Protein AF-A0AAD4J9W5-F1 (afdb_monomer)

Structure (mmCIF, N/CA/C/O backbone):
data_AF-A0AAD4J9W5-F1
#
_entry.id   AF-A0AAD4J9W5-F1
#
loop_
_atom_site.group_PDB
_atom_site.id
_atom_site.type_symbol
_atom_site.label_atom_id
_atom_site.label_alt_id
_atom_site.label_comp_id
_atom_site.label_asym_id
_atom_site.label_entity_id
_atom_site.label_seq_id
_atom_site.pdbx_PDB_ins_code
_atom_site.Cartn_x
_atom_site.Cartn_y
_atom_site.Cartn_z
_atom_site.occupancy
_atom_site.B_iso_or_equiv
_atom_site.auth_seq_id
_atom_site.auth_comp_id
_atom_site.auth_asym_id
_atom_site.auth_atom_id
_atom_site.pdbx_PDB_model_num
ATOM 1 N N . MET A 1 1 ? -21.152 -12.932 12.328 1.00 50.94 1 MET A N 1
ATOM 2 C CA . MET A 1 1 ? -20.853 -11.999 13.440 1.00 50.94 1 MET A CA 1
ATOM 3 C C . MET A 1 1 ? -21.794 -12.198 14.635 1.00 50.94 1 MET A C 1
ATOM 5 O O . MET A 1 1 ? -21.296 -12.337 15.742 1.00 50.94 1 MET A O 1
ATOM 9 N N . ASN A 1 2 ? -23.121 -12.275 14.437 1.00 50.53 2 ASN A N 1
ATOM 10 C CA . ASN A 1 2 ? -24.094 -12.408 15.542 1.00 50.53 2 ASN A CA 1
ATOM 11 C C . ASN A 1 2 ? -23.941 -13.692 16.377 1.00 50.53 2 ASN A C 1
ATOM 13 O O . ASN A 1 2 ? -23.987 -13.618 17.602 1.00 50.53 2 ASN A O 1
ATOM 17 N N . ASP A 1 3 ? -23.675 -14.841 15.751 1.00 55.28 3 ASP A N 1
ATOM 18 C CA . ASP A 1 3 ? -23.473 -16.093 16.498 1.00 55.28 3 ASP A CA 1
ATOM 19 C C . ASP A 1 3 ? -22.153 -16.116 17.277 1.00 55.28 3 ASP A C 1
ATOM 21 O O . ASP A 1 3 ? -22.103 -16.642 18.384 1.00 55.28 3 ASP A O 1
ATOM 25 N N . LEU A 1 4 ? -21.105 -15.472 16.755 1.00 56.69 4 LEU A N 1
ATOM 26 C CA . LEU A 1 4 ? -19.802 -15.383 17.421 1.00 56.69 4 LEU A CA 1
ATOM 27 C C . LEU A 1 4 ? -19.895 -14.543 18.702 1.00 56.69 4 LEU A C 1
ATOM 29 O O . LEU A 1 4 ? -19.460 -14.982 19.761 1.00 56.69 4 LEU A O 1
ATOM 33 N N . ASN A 1 5 ? -20.562 -13.387 18.632 1.00 61.22 5 ASN A N 1
ATOM 34 C CA . ASN A 1 5 ? -20.828 -12.550 19.805 1.00 61.22 5 ASN A CA 1
ATOM 35 C C . ASN A 1 5 ? -21.664 -13.289 20.861 1.00 61.22 5 ASN A C 1
ATOM 37 O O . ASN A 1 5 ? -21.450 -13.110 22.056 1.00 61.22 5 ASN A O 1
ATOM 41 N N . ARG A 1 6 ? -22.595 -14.149 20.430 1.00 64.31 6 ARG A N 1
ATOM 42 C CA . ARG A 1 6 ? -23.412 -14.972 21.329 1.00 64.31 6 ARG A CA 1
ATOM 43 C C . ARG A 1 6 ? -22.596 -16.068 22.022 1.00 64.31 6 ARG A C 1
ATOM 45 O O . ARG A 1 6 ? -22.849 -16.343 23.191 1.00 64.31 6 ARG A O 1
ATOM 52 N N . TRP A 1 7 ? -21.635 -16.675 21.325 1.00 66.06 7 TRP A N 1
ATOM 53 C CA . TRP A 1 7 ? -20.707 -17.659 21.894 1.00 66.06 7 TRP A CA 1
ATOM 54 C C . TRP A 1 7 ? -19.755 -17.031 22.914 1.00 66.06 7 TRP A C 1
ATOM 56 O O . TRP A 1 7 ? -19.625 -17.555 24.015 1.00 66.06 7 TRP A O 1
ATOM 66 N N . PHE A 1 8 ? -19.168 -15.875 22.596 1.00 61.50 8 PHE A N 1
ATOM 67 C CA . PHE A 1 8 ? -18.298 -15.143 23.521 1.00 61.50 8 PHE A CA 1
ATOM 68 C C . PHE A 1 8 ? -19.038 -14.671 24.771 1.00 61.50 8 PHE A C 1
ATOM 70 O O . PHE A 1 8 ? -18.568 -14.898 25.881 1.00 61.50 8 PHE A O 1
ATOM 77 N N . ASN A 1 9 ? -20.242 -14.115 24.611 1.00 63.47 9 ASN A N 1
ATOM 78 C CA . ASN A 1 9 ? -21.060 -13.730 25.758 1.00 63.47 9 ASN A CA 1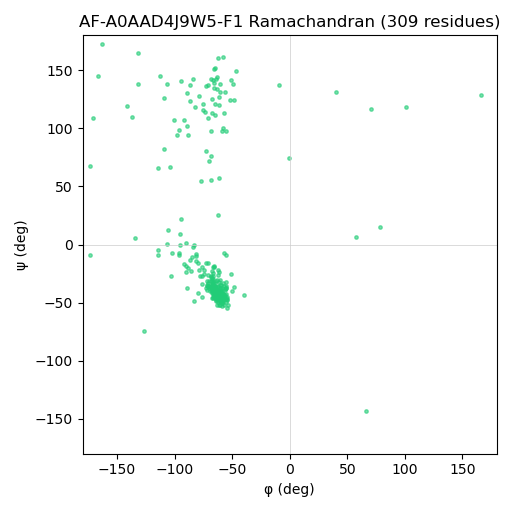
ATOM 79 C C . ASN A 1 9 ? -21.414 -14.933 26.644 1.00 63.47 9 ASN A C 1
ATOM 81 O O . ASN A 1 9 ? -21.527 -14.759 27.845 1.00 63.47 9 ASN A O 1
ATOM 85 N N . ARG A 1 10 ? -21.573 -16.143 26.082 1.00 64.00 10 ARG A N 1
ATOM 86 C CA . ARG A 1 10 ? -21.803 -17.376 26.860 1.00 64.00 10 ARG A CA 1
ATOM 87 C C . ARG A 1 10 ? -20.566 -17.856 27.617 1.00 64.00 10 ARG A C 1
ATOM 89 O O . ARG A 1 10 ? -20.733 -18.439 28.678 1.00 64.00 10 ARG A O 1
ATOM 96 N N . ALA A 1 11 ? -19.365 -17.613 27.094 1.00 59.12 11 ALA A N 1
ATOM 97 C CA . ALA A 1 11 ? -18.110 -17.959 27.765 1.00 59.12 11 ALA A CA 1
ATOM 98 C C . ALA A 1 11 ? -17.809 -17.069 28.991 1.00 59.12 11 ALA A C 1
ATOM 100 O O . ALA A 1 11 ? -16.974 -17.435 29.811 1.00 59.12 11 ALA A O 1
ATOM 101 N N . ALA A 1 12 ? -18.498 -15.927 29.117 1.00 57.09 12 ALA A N 1
ATOM 102 C CA . ALA A 1 12 ? -18.431 -15.028 30.272 1.00 57.09 12 ALA A CA 1
ATOM 103 C C . ALA A 1 12 ? -19.538 -15.271 31.323 1.00 57.09 12 ALA A C 1
ATOM 105 O O . ALA A 1 12 ? -19.607 -14.533 32.303 1.00 57.09 12 ALA A O 1
ATOM 106 N N . VAL A 1 13 ? -20.450 -16.237 31.121 1.00 60.12 13 VAL A N 1
ATOM 107 C CA . VAL A 1 13 ? -21.555 -16.493 32.066 1.00 60.12 13 VAL A CA 1
ATOM 108 C C . VAL A 1 13 ? -21.104 -17.457 33.161 1.00 60.12 13 VAL A C 1
ATOM 110 O O . VAL A 1 13 ? -20.701 -18.580 32.868 1.00 60.12 13 VAL A O 1
ATOM 113 N N . GLU A 1 14 ? -21.240 -17.024 34.415 1.00 58.00 14 GLU A N 1
ATOM 114 C CA . GLU A 1 14 ? -20.955 -17.807 35.622 1.00 58.00 14 GLU A CA 1
ATOM 115 C C . GLU A 1 14 ? -21.755 -19.122 35.658 1.00 58.00 14 GLU A C 1
ATOM 117 O O . GLU A 1 14 ? -22.979 -19.131 35.475 1.00 58.00 14 GLU A O 1
ATOM 122 N N . GLN A 1 15 ? -21.077 -20.243 35.930 1.00 52.66 15 GLN A N 1
ATOM 123 C CA . GLN A 1 15 ? -21.747 -21.501 36.265 1.00 52.66 15 GLN A CA 1
ATOM 124 C C . GLN A 1 15 ? -21.977 -21.591 37.773 1.00 52.66 15 GLN A C 1
ATOM 126 O O . GLN A 1 15 ? -21.086 -21.377 38.596 1.00 52.66 15 GLN A O 1
ATOM 131 N N . SER A 1 16 ? -23.218 -21.917 38.124 1.00 50.56 16 SER A N 1
ATOM 132 C CA . SER A 1 16 ? -23.765 -21.901 39.473 1.00 50.56 16 SER A CA 1
ATOM 133 C C . SER A 1 16 ? -23.227 -23.043 40.345 1.00 50.56 16 SER A C 1
ATOM 135 O O . SER A 1 16 ? -23.932 -24.036 40.507 1.00 50.56 16 SER A O 1
ATOM 137 N N . SER A 1 17 ? -22.021 -22.910 40.919 1.00 53.50 17 SER A N 1
ATOM 138 C CA . SER A 1 17 ? -21.664 -23.599 42.182 1.00 53.50 17 SER A CA 1
ATOM 139 C C . SER A 1 17 ? -20.305 -23.260 42.827 1.00 53.50 17 SER A C 1
ATOM 141 O O . SER A 1 17 ? -20.103 -23.698 43.958 1.00 53.50 17 SER A O 1
ATOM 143 N N . SER A 1 18 ? -19.380 -22.514 42.206 1.00 57.94 18 SER A N 1
ATOM 144 C CA . SER A 1 18 ? -18.053 -22.222 42.805 1.00 57.94 18 SER A CA 1
ATOM 145 C C . SER A 1 18 ? -17.641 -20.741 42.754 1.00 57.94 18 SER A C 1
ATOM 147 O O . SER A 1 18 ? -18.278 -19.929 42.088 1.00 57.94 18 SER A O 1
ATOM 149 N N . ASN A 1 19 ? -16.622 -20.385 43.551 1.00 66.56 19 ASN A N 1
ATOM 150 C CA . ASN A 1 19 ? -16.119 -19.021 43.744 1.00 66.56 19 ASN A CA 1
ATOM 151 C C . ASN A 1 19 ? -15.601 -18.427 42.409 1.00 66.56 19 ASN A C 1
ATOM 153 O O . ASN A 1 19 ? -14.750 -19.061 41.779 1.00 66.56 19 ASN A O 1
ATOM 157 N N . PRO A 1 20 ? -16.052 -17.230 41.976 1.00 59.06 20 PRO A N 1
ATOM 158 C CA . PRO A 1 20 ? -15.701 -16.659 40.669 1.00 59.06 20 PRO A CA 1
ATOM 159 C C . PRO A 1 20 ? -14.192 -16.527 40.418 1.00 59.06 20 PRO A C 1
ATOM 161 O O . PRO A 1 20 ? -13.715 -16.782 39.316 1.00 59.06 20 PRO A O 1
ATOM 164 N N . GLU A 1 21 ? -13.414 -16.180 41.447 1.00 62.56 21 GLU A N 1
ATOM 165 C CA . GLU A 1 21 ? -11.953 -16.032 41.335 1.00 62.56 21 GLU A CA 1
ATOM 166 C C . GLU A 1 21 ? -11.227 -17.368 41.105 1.00 62.56 21 GLU A C 1
ATOM 168 O O . GLU A 1 21 ? -10.148 -17.405 40.510 1.00 62.56 21 GLU A O 1
ATOM 173 N N . GLU A 1 22 ? -11.815 -18.472 41.569 1.00 64.12 22 GLU A N 1
ATOM 174 C CA . GLU A 1 22 ? -11.257 -19.819 41.451 1.00 64.12 22 GLU A CA 1
ATOM 175 C C . GLU A 1 22 ? -11.516 -20.384 40.048 1.00 64.12 22 GLU A C 1
ATOM 177 O O . GLU A 1 22 ? -10.577 -20.850 39.407 1.00 64.12 22 GLU A O 1
ATOM 182 N N . GLN A 1 23 ? -12.719 -20.180 39.495 1.00 59.50 23 GLN A N 1
ATOM 183 C CA . GLN A 1 23 ? -13.043 -20.553 38.109 1.00 59.50 23 GLN A CA 1
ATOM 184 C C . GLN A 1 23 ? -12.221 -19.754 37.071 1.00 59.50 23 GLN A C 1
ATOM 186 O O . GLN A 1 23 ? -11.811 -20.306 36.048 1.00 59.50 23 GLN A O 1
ATOM 191 N N . VAL A 1 24 ? -11.924 -18.468 37.329 1.00 59.72 24 VAL A N 1
ATOM 192 C CA . VAL A 1 24 ? -11.015 -17.666 36.477 1.00 59.72 24 VAL A CA 1
ATOM 193 C C . VAL A 1 24 ? -9.573 -18.182 36.569 1.00 59.72 24 VAL A C 1
ATOM 195 O O . VAL A 1 24 ? -8.881 -18.255 35.553 1.00 59.72 24 VAL A O 1
ATOM 198 N N . ARG A 1 25 ? -9.101 -18.569 37.767 1.00 60.34 25 ARG A N 1
ATOM 199 C CA . ARG A 1 25 ? -7.755 -19.150 37.958 1.00 60.34 25 ARG A CA 1
ATOM 200 C C . ARG A 1 25 ? -7.601 -20.524 37.313 1.00 60.34 25 ARG A C 1
ATOM 202 O O . ARG A 1 25 ? -6.506 -20.839 36.851 1.00 60.34 25 ARG A O 1
ATOM 209 N N . GLU A 1 26 ? -8.663 -21.319 37.295 1.00 65.06 26 GLU A N 1
ATOM 210 C CA . GLU A 1 26 ? -8.699 -22.647 36.672 1.00 65.06 26 GLU A CA 1
ATOM 211 C C . GLU A 1 26 ? -8.932 -22.586 35.151 1.00 65.06 26 GLU A C 1
ATOM 213 O O . GLU A 1 26 ? -8.725 -23.580 34.456 1.00 65.06 26 GLU A O 1
ATOM 218 N N . GLY A 1 27 ? -9.275 -21.409 34.612 1.00 61.19 27 GLY A N 1
ATOM 219 C CA . GLY A 1 27 ? -9.505 -21.189 33.182 1.00 61.19 27 GLY A CA 1
ATOM 220 C C . GLY A 1 27 ? -10.868 -21.683 32.685 1.00 61.19 27 GLY A C 1
ATOM 221 O O . GLY A 1 27 ? -11.057 -21.808 31.475 1.00 61.19 27 GLY A O 1
ATOM 222 N N . GLU A 1 28 ? -11.809 -21.964 33.593 1.00 58.16 28 GLU A N 1
ATOM 223 C CA . GLU A 1 28 ? -13.169 -22.416 33.266 1.00 58.16 28 GLU A CA 1
ATOM 224 C C . GLU A 1 28 ? -14.068 -21.274 32.763 1.00 58.16 28 GLU A C 1
ATOM 226 O O . GLU A 1 28 ? -14.978 -21.520 31.968 1.00 58.16 28 GLU A O 1
ATOM 231 N N . ILE A 1 29 ? -13.790 -20.028 33.167 1.00 58.06 29 ILE A N 1
ATOM 232 C CA . ILE A 1 29 ? -14.487 -18.820 32.698 1.00 58.06 29 ILE A CA 1
ATOM 233 C C . ILE A 1 29 ? -13.487 -17.730 32.292 1.00 58.06 29 ILE A C 1
ATOM 235 O O . ILE A 1 29 ? -12.482 -17.496 32.964 1.00 58.06 29 ILE A O 1
ATOM 239 N N . CYS A 1 30 ? -13.760 -17.043 31.179 1.00 62.47 30 CYS A N 1
ATOM 240 C CA . CYS A 1 30 ? -13.012 -15.844 30.797 1.00 62.47 30 CYS A CA 1
ATOM 241 C C . CYS A 1 30 ? -13.593 -14.627 31.517 1.00 62.47 30 CYS A C 1
ATOM 243 O O . CYS A 1 30 ? -14.814 -14.501 31.637 1.00 62.47 30 CYS A O 1
ATOM 245 N N . THR A 1 31 ? -12.741 -13.692 31.942 1.00 71.50 31 THR A N 1
ATOM 246 C CA . THR A 1 31 ? -13.241 -12.423 32.481 1.00 71.50 31 THR A CA 1
ATOM 247 C C . THR A 1 31 ? -13.958 -11.632 31.386 1.00 71.50 31 THR A C 1
ATOM 249 O O . THR A 1 31 ? -13.645 -11.747 30.198 1.00 71.50 31 THR A O 1
ATOM 252 N N . VAL A 1 32 ? -14.930 -10.803 31.775 1.00 68.81 32 VAL A N 1
ATOM 253 C CA . VAL A 1 32 ? -15.668 -9.945 30.830 1.00 68.81 32 VAL A CA 1
ATOM 254 C C . VAL A 1 32 ? -14.700 -9.057 30.037 1.00 68.81 32 VAL A C 1
ATOM 256 O O . VAL A 1 32 ? -14.849 -8.922 28.826 1.00 68.81 32 VAL A O 1
ATOM 259 N N . GLU A 1 33 ? -13.647 -8.560 30.692 1.00 69.19 33 GLU A N 1
ATOM 260 C CA . GLU A 1 33 ? -12.569 -7.782 30.073 1.00 69.19 33 GLU A CA 1
ATOM 261 C C . GLU A 1 33 ? -11.825 -8.579 28.984 1.00 69.19 33 GLU A C 1
ATOM 263 O O . GLU A 1 33 ? -11.675 -8.096 27.864 1.00 69.19 33 GLU A O 1
ATOM 268 N N . GLN A 1 34 ? -11.458 -9.841 29.247 1.00 68.50 34 GLN A N 1
ATOM 269 C CA . GLN A 1 34 ? -10.844 -10.721 28.240 1.00 68.50 34 GLN A CA 1
ATOM 270 C C . GLN A 1 34 ? -11.780 -10.981 27.053 1.00 68.50 34 GLN A C 1
ATOM 272 O O . GLN A 1 34 ? -11.350 -11.032 25.900 1.00 68.50 34 GLN A O 1
ATOM 277 N N . VAL A 1 35 ? -13.077 -11.160 27.306 1.00 73.00 35 VAL A N 1
ATOM 278 C CA . VAL A 1 35 ? -14.057 -11.386 26.237 1.00 73.00 35 VAL A CA 1
ATOM 279 C C . VAL A 1 35 ? -14.226 -10.142 25.363 1.00 73.00 35 VAL A C 1
ATOM 281 O O . VAL A 1 35 ? -14.307 -10.262 24.137 1.00 73.00 35 VAL A O 1
ATOM 284 N N . GLU A 1 36 ? -14.233 -8.951 25.957 1.00 71.19 36 GLU A N 1
ATOM 285 C CA . GLU A 1 36 ? -14.268 -7.683 25.225 1.00 71.19 36 GLU A CA 1
ATOM 286 C C . GLU A 1 36 ? -12.988 -7.447 24.411 1.00 71.19 36 GLU A C 1
ATOM 288 O O . GLU A 1 36 ? -13.077 -7.064 23.239 1.00 71.19 36 GLU A O 1
ATOM 293 N N . GLU A 1 37 ? -11.818 -7.777 24.967 1.00 73.56 37 GLU A N 1
ATOM 294 C CA . GLU A 1 37 ? -10.526 -7.763 24.270 1.00 73.56 37 GLU A CA 1
ATOM 295 C C . GLU A 1 37 ? -10.559 -8.607 22.986 1.00 73.56 37 GLU A C 1
ATOM 297 O O . GLU A 1 37 ? -10.291 -8.107 21.885 1.00 73.56 37 GLU A O 1
ATOM 302 N N . TRP A 1 38 ? -10.952 -9.880 23.092 1.00 73.38 38 TRP A N 1
ATOM 303 C CA . TRP A 1 38 ? -11.022 -10.788 21.942 1.00 73.38 38 TRP A CA 1
ATOM 304 C C . TRP A 1 38 ? -12.087 -10.376 20.930 1.00 73.38 38 TRP A C 1
ATOM 306 O O . TRP A 1 38 ? -11.875 -10.484 19.719 1.00 73.38 38 TRP A O 1
ATOM 316 N N . LYS A 1 39 ? -13.224 -9.864 21.399 1.00 72.81 39 LYS A N 1
ATOM 317 C CA . LYS A 1 39 ? -14.300 -9.379 20.534 1.00 72.81 39 LYS A CA 1
ATOM 318 C C . LYS A 1 39 ? -13.865 -8.160 19.720 1.00 72.81 39 LYS A C 1
ATOM 320 O O . LYS A 1 39 ? -14.191 -8.093 18.531 1.00 72.81 39 LYS A O 1
ATOM 325 N N . GLY A 1 40 ? -13.093 -7.243 20.307 1.00 70.25 40 GLY A N 1
ATOM 326 C CA . GLY A 1 40 ? -12.485 -6.116 19.593 1.00 70.25 40 GLY A CA 1
ATOM 327 C C . GLY A 1 40 ? -11.558 -6.585 18.468 1.00 70.25 40 GLY A C 1
ATOM 328 O O . GLY A 1 40 ? -11.713 -6.169 17.317 1.00 70.25 40 GLY A O 1
ATOM 329 N N . LEU A 1 41 ? -10.664 -7.535 18.763 1.00 73.19 41 LEU A N 1
ATOM 330 C CA . LEU A 1 41 ? -9.744 -8.107 17.771 1.00 73.19 41 LEU A CA 1
ATOM 331 C C . LEU A 1 41 ? -10.471 -8.860 16.645 1.00 73.19 41 LEU A C 1
ATOM 333 O O . LEU A 1 41 ? -10.161 -8.676 15.467 1.00 73.19 41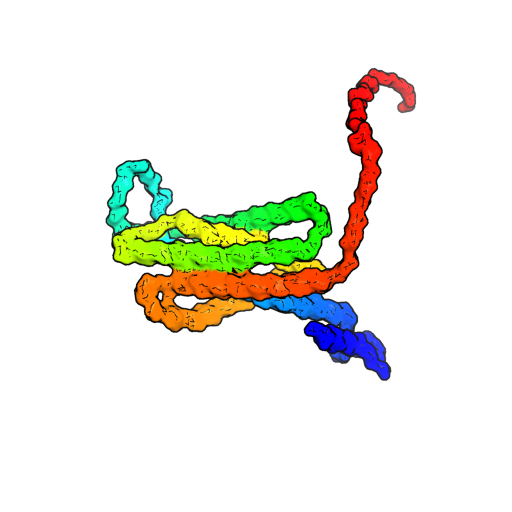 LEU A O 1
ATOM 337 N N . LEU A 1 42 ? -11.479 -9.666 16.979 1.00 74.56 42 LEU A N 1
ATOM 338 C CA . LEU A 1 42 ? -12.279 -10.411 15.999 1.00 74.56 42 LEU A CA 1
ATOM 339 C C . LEU A 1 42 ? -13.092 -9.487 15.095 1.00 74.56 42 LEU A C 1
ATOM 341 O O . LEU A 1 42 ? -13.234 -9.750 13.900 1.00 74.56 42 LEU A O 1
ATOM 345 N N . THR A 1 43 ? -13.576 -8.376 15.648 1.00 73.88 43 THR A N 1
ATOM 346 C CA . THR A 1 43 ? -14.268 -7.339 14.881 1.00 73.88 43 THR A CA 1
ATOM 347 C C . THR A 1 43 ? -13.327 -6.651 13.897 1.00 73.88 43 THR A C 1
ATOM 349 O O . THR A 1 43 ? -13.808 -6.084 12.931 1.00 73.88 43 THR A O 1
ATOM 352 N N . MET A 1 44 ? -12.005 -6.726 14.056 1.00 78.50 44 MET A N 1
ATOM 353 C CA . MET A 1 44 ? -11.024 -6.119 13.141 1.00 78.50 44 MET A CA 1
ATOM 354 C C . MET A 1 44 ? -10.550 -7.063 12.028 1.00 78.50 44 MET A C 1
ATOM 356 O O . MET A 1 44 ? -10.028 -6.597 11.014 1.00 78.50 44 MET A O 1
ATOM 360 N N . LEU A 1 45 ? -10.774 -8.376 12.164 1.00 81.00 45 LEU A N 1
ATOM 361 C CA . LEU A 1 45 ? -10.298 -9.380 11.204 1.00 81.00 45 LEU A CA 1
ATOM 362 C C . LEU A 1 45 ? -10.750 -9.141 9.752 1.00 81.00 45 LEU A C 1
ATOM 364 O O . LEU A 1 45 ? -9.899 -9.224 8.861 1.00 81.00 45 LEU A O 1
ATOM 368 N N . PRO A 1 46 ? -12.030 -8.822 9.461 1.00 81.50 46 PRO A N 1
ATOM 369 C CA . PRO A 1 46 ? -12.443 -8.527 8.091 1.00 81.50 46 PRO A CA 1
ATOM 370 C C . PRO A 1 46 ? -11.669 -7.351 7.488 1.00 81.50 46 PRO A C 1
ATOM 372 O O . PRO A 1 46 ? -11.227 -7.438 6.344 1.00 81.50 46 PRO A O 1
ATOM 375 N N . LEU A 1 47 ? -11.440 -6.285 8.260 1.00 83.88 47 LEU A N 1
ATOM 376 C CA . LEU A 1 47 ? -10.655 -5.134 7.816 1.00 83.88 47 LEU A CA 1
ATOM 377 C C . LEU A 1 47 ? -9.193 -5.525 7.556 1.00 83.88 47 LEU A C 1
ATOM 379 O O . LEU A 1 47 ? -8.641 -5.186 6.513 1.00 83.88 47 LEU A O 1
ATOM 383 N N . TRP A 1 48 ? -8.578 -6.311 8.438 1.00 85.12 48 TRP A N 1
ATOM 384 C CA . TRP A 1 48 ? -7.190 -6.751 8.265 1.00 85.12 48 TRP A CA 1
ATOM 385 C C . TRP A 1 48 ? -6.956 -7.699 7.111 1.00 85.12 48 TRP A C 1
ATOM 387 O O . TRP A 1 48 ? -5.882 -7.654 6.514 1.00 85.12 48 TRP A O 1
ATOM 397 N N . SER A 1 49 ? -7.956 -8.496 6.736 1.00 85.81 49 SER A N 1
ATOM 398 C CA . SER A 1 49 ? -7.860 -9.330 5.538 1.00 85.81 49 SER A CA 1
ATOM 399 C C . SER A 1 49 ? -7.539 -8.495 4.289 1.00 85.81 49 SER A C 1
ATOM 401 O O . SER A 1 49 ? -6.732 -8.907 3.459 1.00 85.81 49 SER A O 1
ATOM 403 N N . THR A 1 50 ? -8.066 -7.267 4.208 1.00 87.62 50 THR A N 1
ATOM 404 C CA . THR A 1 50 ? -7.801 -6.338 3.096 1.00 87.62 50 THR A CA 1
ATOM 405 C C . THR A 1 50 ? -6.403 -5.710 3.153 1.00 87.62 50 THR A C 1
ATOM 407 O O . THR A 1 50 ? -5.863 -5.288 2.128 1.00 87.62 50 THR A O 1
ATOM 410 N N . PHE A 1 51 ? -5.770 -5.684 4.331 1.00 91.44 51 PHE A N 1
ATOM 411 C CA . PHE A 1 51 ? -4.400 -5.195 4.506 1.00 91.44 51 PHE A CA 1
ATOM 412 C C . PHE A 1 51 ? -3.346 -6.237 4.143 1.00 91.44 51 PHE A C 1
ATOM 414 O O . PHE A 1 51 ? -2.198 -5.874 3.905 1.00 91.44 51 PHE A O 1
ATOM 421 N N . LEU A 1 52 ? -3.725 -7.509 4.004 1.00 92.81 52 LEU A N 1
ATOM 422 C CA . LEU A 1 52 ? -2.816 -8.552 3.528 1.00 92.81 52 LEU A CA 1
ATOM 423 C C . LEU A 1 52 ? -2.300 -8.253 2.115 1.00 92.81 52 LEU A C 1
ATOM 425 O O . LEU A 1 52 ? -1.107 -8.387 1.848 1.00 92.81 52 LEU A O 1
ATOM 429 N N . VAL A 1 53 ? -3.176 -7.780 1.222 1.00 94.31 53 VAL A N 1
ATOM 430 C CA . VAL A 1 53 ? -2.792 -7.372 -0.141 1.00 94.31 53 VAL A CA 1
ATOM 431 C C . VAL A 1 53 ? -1.967 -6.082 -0.131 1.00 94.31 53 VAL A C 1
ATOM 433 O O . VAL A 1 53 ? -1.072 -5.908 -0.955 1.00 94.31 53 VAL A O 1
ATOM 436 N N . TYR A 1 54 ? -2.217 -5.185 0.824 1.00 95.06 54 TYR A N 1
ATOM 437 C CA . TYR A 1 54 ? -1.352 -4.024 1.033 1.00 95.06 54 TYR A CA 1
ATOM 438 C C . TYR A 1 54 ? 0.057 -4.446 1.485 1.00 95.06 54 TYR A C 1
ATOM 440 O O . TYR A 1 54 ? 1.038 -3.987 0.905 1.00 95.06 54 TYR A O 1
ATOM 448 N N . GLY A 1 55 ? 0.173 -5.390 2.425 1.00 95.06 55 GLY A N 1
ATOM 449 C CA . GLY A 1 55 ? 1.455 -5.995 2.797 1.00 95.06 55 GLY A CA 1
ATOM 450 C C . GLY A 1 55 ? 2.153 -6.653 1.601 1.00 95.06 55 GLY A C 1
ATOM 451 O O . GLY A 1 55 ? 3.338 -6.431 1.379 1.00 95.06 55 GLY A O 1
ATOM 452 N N . LEU A 1 56 ? 1.420 -7.379 0.752 1.00 95.12 56 LEU A N 1
ATOM 453 C CA . LEU A 1 56 ? 1.941 -7.932 -0.507 1.00 95.12 56 LEU A CA 1
ATOM 454 C C . LEU A 1 56 ? 2.548 -6.848 -1.428 1.00 95.12 56 LEU A C 1
ATOM 456 O O . LEU A 1 56 ? 3.631 -7.041 -1.994 1.00 95.12 56 LEU A O 1
ATOM 460 N N . LEU A 1 57 ? 1.879 -5.698 -1.569 1.00 96.12 57 LEU A N 1
ATOM 461 C CA . LEU A 1 57 ? 2.406 -4.564 -2.332 1.00 96.12 57 LEU A CA 1
ATOM 462 C C . LEU A 1 57 ? 3.671 -3.978 -1.685 1.00 96.12 57 LEU A C 1
ATOM 464 O O . LEU A 1 57 ? 4.632 -3.688 -2.395 1.00 96.12 57 LEU A O 1
ATOM 468 N N . LEU A 1 58 ? 3.710 -3.844 -0.356 1.00 95.56 58 LEU A N 1
ATOM 469 C CA . LEU A 1 58 ? 4.908 -3.385 0.353 1.00 95.56 58 LEU A CA 1
ATOM 470 C C . LEU A 1 58 ? 6.093 -4.337 0.159 1.00 95.56 58 LEU A C 1
ATOM 472 O O . LEU A 1 58 ? 7.193 -3.876 -0.134 1.00 95.56 58 LEU A O 1
ATOM 476 N N . ALA A 1 59 ? 5.880 -5.653 0.252 1.00 95.12 59 ALA A N 1
ATOM 477 C CA . ALA A 1 59 ? 6.927 -6.642 -0.021 1.00 95.12 59 ALA A CA 1
ATOM 478 C C . ALA A 1 59 ? 7.485 -6.497 -1.441 1.00 95.12 59 ALA A C 1
ATOM 480 O O . ALA A 1 59 ? 8.700 -6.521 -1.637 1.00 95.12 59 ALA A O 1
ATOM 481 N N . THR A 1 60 ? 6.603 -6.283 -2.420 1.00 93.12 60 THR A N 1
ATOM 482 C CA . THR A 1 60 ? 6.990 -6.006 -3.810 1.00 93.12 60 THR A CA 1
ATOM 483 C C . THR A 1 60 ? 7.838 -4.736 -3.908 1.00 93.12 60 THR A C 1
ATOM 485 O O . THR A 1 60 ? 8.890 -4.738 -4.544 1.00 93.12 60 THR A O 1
ATOM 488 N N . GLY A 1 61 ? 7.412 -3.658 -3.250 1.00 92.38 61 GLY A N 1
ATOM 489 C CA . GLY A 1 61 ? 8.147 -2.397 -3.211 1.00 92.38 61 GLY A CA 1
ATOM 490 C C . GLY A 1 61 ? 9.507 -2.493 -2.512 1.00 92.38 61 GLY A C 1
ATOM 491 O O . GLY A 1 61 ? 10.450 -1.823 -2.912 1.00 92.38 61 GLY A O 1
ATOM 492 N N . ASN A 1 62 ? 9.637 -3.365 -1.513 1.00 91.75 62 ASN A N 1
ATOM 493 C CA . ASN A 1 62 ? 10.883 -3.594 -0.777 1.00 91.75 62 ASN A CA 1
ATOM 494 C C . ASN A 1 62 ? 11.861 -4.536 -1.488 1.00 91.75 62 ASN A C 1
ATOM 496 O O . ASN A 1 62 ? 12.993 -4.683 -1.039 1.00 91.75 62 ASN A O 1
ATOM 500 N N . THR A 1 63 ? 11.447 -5.178 -2.581 1.00 90.50 63 THR A N 1
ATOM 501 C CA . THR A 1 63 ? 12.268 -6.158 -3.302 1.00 90.50 63 THR A CA 1
ATOM 502 C C . THR A 1 63 ? 12.369 -5.793 -4.775 1.00 90.50 63 THR A C 1
ATOM 504 O O . THR A 1 63 ? 13.379 -5.263 -5.224 1.00 90.50 63 THR A O 1
ATOM 507 N N . PHE A 1 64 ? 11.298 -6.004 -5.529 1.00 88.06 64 PHE A N 1
ATOM 508 C CA . PHE A 1 64 ? 11.273 -5.863 -6.977 1.00 88.06 64 PHE A CA 1
ATOM 509 C C . PHE A 1 64 ? 11.445 -4.430 -7.476 1.00 88.06 64 PHE A C 1
ATOM 511 O O . PHE A 1 64 ? 12.045 -4.236 -8.531 1.00 88.06 64 PHE A O 1
ATOM 518 N N . PHE A 1 65 ? 10.996 -3.418 -6.729 1.00 89.75 65 PHE A N 1
ATOM 519 C CA . PHE A 1 65 ? 11.265 -2.029 -7.125 1.00 89.75 65 PHE A CA 1
ATOM 520 C C . PHE A 1 65 ? 12.753 -1.685 -7.006 1.00 89.75 65 PHE A C 1
ATOM 522 O O . PHE A 1 65 ? 13.270 -0.964 -7.856 1.00 89.75 65 PHE A O 1
ATOM 529 N N . TYR A 1 66 ? 13.444 -2.215 -5.994 1.00 86.19 66 TYR A N 1
ATOM 530 C CA . TYR A 1 66 ? 14.896 -2.074 -5.860 1.00 86.19 66 TYR A CA 1
ATOM 531 C C . TYR A 1 66 ? 15.630 -2.931 -6.890 1.00 86.19 66 TYR A C 1
ATOM 533 O O . TYR A 1 66 ? 16.570 -2.473 -7.519 1.00 86.19 66 TYR A O 1
ATOM 541 N N . GLU A 1 67 ? 15.133 -4.125 -7.196 1.00 82.31 67 GLU A N 1
ATOM 542 C CA . GLU A 1 67 ? 15.690 -4.937 -8.279 1.00 82.31 67 GLU A CA 1
ATOM 543 C C . GLU A 1 67 ? 15.659 -4.186 -9.630 1.00 82.31 67 GLU A C 1
ATOM 545 O O . GLU A 1 67 ? 16.593 -4.295 -10.419 1.00 82.31 67 GLU A O 1
ATOM 550 N N . GLN A 1 68 ? 14.655 -3.333 -9.886 1.00 79.94 68 GLN A N 1
ATOM 551 C CA . GLN A 1 68 ? 14.630 -2.467 -11.076 1.00 79.94 68 GLN A CA 1
ATOM 552 C C . GLN A 1 68 ? 15.722 -1.385 -11.102 1.00 79.94 68 GLN A C 1
ATOM 554 O O . GLN A 1 68 ? 16.126 -0.972 -12.195 1.00 79.94 68 GLN A O 1
ATOM 559 N N . THR A 1 69 ? 16.215 -0.923 -9.946 1.00 76.94 69 THR A N 1
ATOM 560 C CA . THR A 1 69 ? 17.291 0.086 -9.887 1.00 76.94 69 THR A CA 1
ATOM 561 C C . THR A 1 69 ? 18.596 -0.491 -10.432 1.00 76.94 69 THR A C 1
ATOM 563 O O . THR A 1 69 ? 19.327 0.217 -11.120 1.00 76.94 69 THR A O 1
ATOM 566 N N . SER A 1 70 ? 18.830 -1.796 -10.252 1.00 73.00 70 SER A N 1
ATOM 567 C CA . SER A 1 70 ? 20.020 -2.493 -10.760 1.00 73.00 70 SER A CA 1
ATOM 568 C C . SER A 1 70 ? 20.139 -2.494 -12.293 1.00 73.00 70 SER A C 1
ATOM 570 O O . SER A 1 70 ? 21.242 -2.543 -12.834 1.00 73.00 70 SER A O 1
ATOM 572 N N . TYR A 1 71 ? 19.015 -2.388 -13.014 1.00 68.06 71 TYR A N 1
ATOM 573 C CA . TYR A 1 71 ? 18.970 -2.383 -14.485 1.00 68.06 71 TYR A CA 1
ATOM 574 C C . TYR A 1 71 ? 18.943 -0.972 -15.097 1.00 68.06 71 TYR A C 1
ATOM 576 O O . TYR A 1 71 ? 18.687 -0.814 -16.296 1.00 68.06 71 TYR A O 1
ATOM 584 N N . THR A 1 72 ? 19.150 0.055 -14.276 1.00 64.44 72 THR A N 1
ATOM 585 C CA . THR A 1 72 ? 19.004 1.469 -14.631 1.00 64.44 72 THR A CA 1
ATOM 586 C C . THR A 1 72 ? 20.381 2.125 -14.754 1.00 64.44 72 THR A C 1
ATOM 588 O O . THR A 1 72 ? 21.261 1.876 -13.939 1.00 64.44 72 THR A O 1
ATOM 591 N N . ALA A 1 73 ? 20.591 2.976 -15.766 1.00 59.75 73 ALA A N 1
ATOM 592 C CA . ALA A 1 73 ? 21.883 3.642 -15.956 1.00 59.75 73 ALA A CA 1
ATOM 593 C C . ALA A 1 73 ? 21.997 4.949 -15.154 1.00 59.75 73 ALA A C 1
ATOM 595 O O . ALA A 1 73 ? 21.093 5.795 -15.176 1.00 59.75 73 ALA A O 1
ATOM 596 N N . ASN A 1 74 ? 23.162 5.149 -14.529 1.00 56.12 74 ASN A N 1
ATOM 597 C CA . ASN A 1 74 ? 23.535 6.395 -13.863 1.00 56.12 74 ASN A CA 1
ATOM 598 C C . ASN A 1 74 ? 24.220 7.347 -14.833 1.00 56.12 74 ASN A C 1
ATOM 600 O O . ASN A 1 74 ? 25.418 7.253 -15.073 1.00 56.12 74 ASN A O 1
ATOM 604 N N . TYR A 1 75 ? 23.477 8.334 -15.312 1.00 50.62 75 TYR A N 1
ATOM 605 C CA . TYR A 1 75 ? 24.066 9.537 -15.893 1.00 50.62 75 TYR A CA 1
ATOM 606 C C . TYR A 1 75 ? 23.928 10.679 -14.884 1.00 50.62 75 TYR A C 1
ATOM 608 O O . TYR 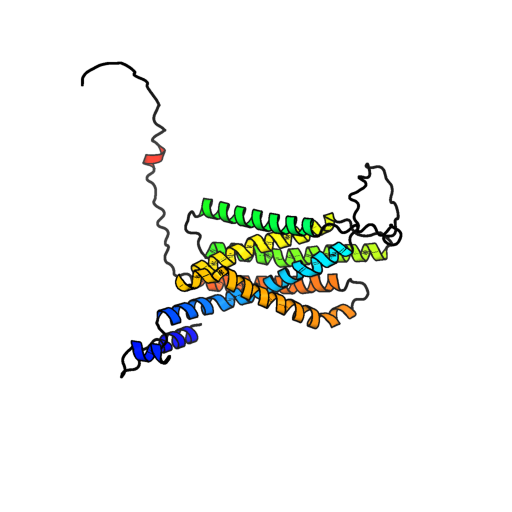A 1 75 ? 23.154 11.606 -15.091 1.00 50.62 75 TYR A O 1
ATOM 616 N N . LEU A 1 76 ? 24.625 10.580 -13.746 1.00 43.56 76 LEU A N 1
ATOM 617 C CA . LEU A 1 76 ? 24.719 11.676 -12.767 1.00 43.56 76 LEU A CA 1
ATOM 618 C C . LEU A 1 76 ? 26.095 12.370 -12.776 1.00 43.56 76 LEU A C 1
ATOM 620 O O . LEU A 1 76 ? 26.399 13.132 -11.866 1.00 43.56 76 LEU A O 1
ATOM 624 N N . GLY A 1 77 ? 26.924 12.098 -13.791 1.00 40.31 77 GLY A N 1
ATOM 625 C CA . GLY A 1 77 ? 28.262 12.683 -13.954 1.00 40.31 77 GLY A CA 1
ATOM 626 C C . GLY A 1 77 ? 28.436 13.595 -15.173 1.00 40.31 77 GLY A C 1
ATOM 627 O O . GLY A 1 77 ? 29.449 14.276 -15.266 1.00 40.31 77 GLY A O 1
ATOM 628 N N . HIS A 1 78 ? 27.467 13.657 -16.090 1.00 37.78 78 HIS A N 1
ATOM 629 C CA . HIS A 1 78 ? 27.511 14.577 -17.225 1.00 37.78 78 HIS A CA 1
ATOM 630 C C . HIS A 1 78 ? 26.126 15.192 -17.387 1.00 37.78 78 HIS A C 1
ATOM 632 O O . HIS A 1 78 ? 25.179 14.496 -17.743 1.00 37.78 78 HIS A O 1
ATOM 638 N N . ILE A 1 79 ? 25.991 16.481 -17.076 1.00 39.78 79 ILE A N 1
ATOM 639 C CA . ILE A 1 79 ? 24.884 17.291 -17.588 1.00 39.78 79 ILE A CA 1
ATOM 640 C C . ILE A 1 79 ? 25.214 17.468 -19.073 1.00 39.78 79 ILE A C 1
ATOM 642 O O . ILE A 1 79 ? 26.190 18.169 -19.355 1.00 39.78 79 ILE A O 1
ATOM 646 N N . PRO A 1 80 ? 24.502 16.837 -20.024 1.00 40.47 80 PRO A N 1
ATOM 647 C CA . PRO A 1 80 ? 24.650 17.228 -21.407 1.00 40.47 80 PRO A CA 1
ATOM 648 C C . PRO A 1 80 ? 23.928 18.565 -21.508 1.00 40.47 80 PRO A C 1
ATOM 650 O O . PRO A 1 80 ? 22.713 18.671 -21.310 1.00 40.47 80 PRO A O 1
ATOM 653 N N . THR A 1 81 ? 24.694 19.615 -21.770 1.00 35.72 81 THR A N 1
ATOM 654 C CA . THR A 1 81 ? 24.164 20.790 -22.450 1.00 35.72 81 THR A CA 1
ATOM 655 C C . THR A 1 81 ? 23.348 20.331 -23.661 1.00 35.72 81 THR A C 1
ATOM 657 O O . THR A 1 81 ? 23.602 19.270 -24.223 1.00 35.72 81 THR A O 1
ATOM 660 N N . PHE A 1 82 ? 22.320 21.103 -24.006 1.00 41.78 82 PHE A N 1
ATOM 661 C CA . PHE A 1 82 ? 21.206 20.783 -24.915 1.00 41.78 82 PHE A CA 1
ATOM 662 C C . PHE A 1 82 ? 21.594 20.491 -26.391 1.00 41.78 82 PHE A C 1
ATOM 664 O O . PHE A 1 82 ? 20.794 20.708 -27.295 1.00 41.78 82 PHE A O 1
ATOM 671 N N . SER A 1 83 ? 22.818 20.037 -26.647 1.00 37.91 83 SER A N 1
ATOM 672 C CA . SER A 1 83 ? 23.465 19.906 -27.949 1.00 37.91 83 SER A CA 1
ATOM 673 C C . SER A 1 83 ? 24.189 18.576 -28.168 1.00 37.91 83 SER A C 1
ATOM 675 O O . SER A 1 83 ? 24.843 18.446 -29.196 1.00 37.91 83 SER A O 1
ATOM 677 N N . ASP A 1 84 ? 24.098 17.604 -27.257 1.00 40.12 84 ASP A N 1
ATOM 678 C CA . ASP A 1 84 ? 24.818 16.339 -27.437 1.00 40.12 84 ASP A CA 1
ATOM 679 C C . ASP A 1 84 ? 23.880 15.252 -27.966 1.00 40.12 84 ASP A C 1
ATOM 681 O O . ASP A 1 84 ? 22.984 14.749 -27.280 1.00 40.12 84 ASP A O 1
ATOM 685 N N . GLU A 1 85 ? 24.094 14.961 -29.246 1.00 43.31 85 GLU A N 1
ATOM 686 C CA . GLU A 1 85 ? 23.502 13.883 -30.020 1.00 43.31 85 GLU A CA 1
ATOM 687 C C . GLU A 1 85 ? 23.612 12.533 -29.298 1.00 43.31 85 GLU A C 1
ATOM 689 O O . GLU A 1 85 ? 24.627 12.191 -28.694 1.00 43.31 85 GLU A O 1
ATOM 694 N N . GLU A 1 86 ? 22.507 11.793 -29.379 1.00 47.03 86 GLU A N 1
ATOM 695 C CA . GLU A 1 86 ? 22.359 10.335 -29.399 1.00 47.03 86 GLU A CA 1
ATOM 696 C C . GLU A 1 86 ? 23.673 9.525 -29.339 1.00 47.03 86 GLU A C 1
ATOM 698 O O . GLU A 1 86 ? 24.121 8.951 -30.326 1.00 47.03 86 GLU A O 1
ATOM 703 N N . SER A 1 87 ? 24.307 9.463 -28.163 1.00 41.28 87 SER A N 1
ATOM 704 C CA . SER A 1 87 ? 25.508 8.649 -27.980 1.00 41.28 87 SER A CA 1
ATOM 705 C C . SER A 1 87 ? 25.143 7.246 -27.498 1.00 41.28 87 SER A C 1
ATOM 707 O O . SER A 1 87 ? 24.709 7.021 -26.362 1.00 41.28 87 SER A O 1
ATOM 709 N N . ASP A 1 88 ? 25.296 6.323 -28.439 1.00 46.06 88 ASP A N 1
ATOM 710 C CA . ASP A 1 88 ? 25.096 4.881 -28.391 1.00 46.06 88 ASP A CA 1
ATOM 711 C C . ASP A 1 88 ? 26.184 4.188 -27.537 1.00 46.06 88 ASP A C 1
ATOM 713 O O . ASP A 1 88 ? 27.094 3.541 -28.044 1.00 46.06 88 ASP A O 1
ATOM 717 N N . TYR A 1 89 ? 26.145 4.358 -26.210 1.00 46.62 89 TYR A N 1
ATOM 718 C CA . TYR A 1 89 ? 27.004 3.610 -25.278 1.00 46.62 89 TYR A CA 1
ATOM 719 C C . TYR A 1 89 ? 26.304 2.388 -24.683 1.00 46.62 89 TYR A C 1
ATOM 721 O O . TYR A 1 89 ? 25.570 2.498 -23.698 1.00 46.62 89 TYR A O 1
ATOM 729 N N . ALA A 1 90 ? 26.563 1.203 -25.241 1.00 44.56 90 ALA A N 1
ATOM 730 C CA . ALA A 1 90 ? 26.172 -0.076 -24.656 1.00 44.56 90 ALA A CA 1
ATOM 731 C C . ALA A 1 90 ? 26.561 -0.139 -23.161 1.00 44.56 90 ALA A C 1
ATOM 733 O O . ALA A 1 90 ? 27.732 -0.010 -22.811 1.00 44.56 90 ALA A O 1
ATOM 734 N N . CYS A 1 91 ? 25.593 -0.404 -22.268 1.00 47.16 91 CYS A N 1
ATOM 735 C CA . CYS A 1 91 ? 25.809 -0.555 -20.813 1.00 47.16 91 CYS A CA 1
ATOM 736 C C . CYS A 1 91 ? 26.844 -1.652 -20.441 1.00 47.16 91 CYS A C 1
ATOM 738 O O . CYS A 1 91 ? 27.191 -1.776 -19.271 1.00 47.16 91 CYS A O 1
ATOM 740 N N . ASN A 1 92 ? 27.328 -2.440 -21.410 1.00 42.28 92 ASN A N 1
ATOM 741 C CA . ASN A 1 92 ? 28.300 -3.515 -21.210 1.00 42.28 92 ASN A CA 1
ATOM 742 C C . ASN A 1 92 ? 29.770 -3.069 -21.350 1.00 42.28 92 ASN A C 1
ATOM 744 O O . ASN A 1 92 ? 30.634 -3.779 -20.847 1.00 42.28 92 ASN A O 1
ATOM 748 N N . ASP A 1 93 ? 30.053 -1.921 -21.984 1.00 43.78 93 ASP A N 1
ATOM 749 C CA . ASP A 1 93 ? 31.429 -1.454 -22.261 1.00 43.78 93 ASP A CA 1
ATOM 750 C C . ASP A 1 93 ? 31.878 -0.281 -21.372 1.00 43.78 93 ASP A C 1
ATOM 752 O O . ASP A 1 93 ? 33.005 0.207 -21.478 1.00 43.78 93 ASP A O 1
ATOM 756 N N . LEU A 1 94 ? 31.020 0.175 -20.456 1.00 46.16 94 LEU A N 1
ATOM 757 C CA . LEU A 1 94 ? 31.435 1.118 -19.423 1.00 46.16 94 LEU A CA 1
ATOM 758 C C . LEU A 1 94 ? 32.302 0.377 -18.391 1.00 46.16 94 LEU A C 1
ATOM 760 O O . LEU A 1 94 ? 31.938 -0.730 -17.980 1.00 46.16 94 LEU A O 1
ATOM 764 N N . PRO A 1 95 ? 33.429 0.968 -17.935 1.00 39.88 95 PRO A N 1
ATOM 765 C CA . PRO A 1 95 ? 34.198 0.398 -16.840 1.00 39.88 95 PRO A CA 1
ATOM 766 C C . PRO A 1 95 ? 33.244 0.119 -15.681 1.00 39.88 95 PRO A C 1
ATOM 768 O O . PRO A 1 95 ? 32.339 0.920 -15.438 1.00 39.88 95 PRO A O 1
ATOM 771 N N . GLN A 1 96 ? 33.456 -0.996 -14.978 1.00 42.06 96 GLN A N 1
ATOM 772 C CA . GLN A 1 96 ? 32.774 -1.388 -13.740 1.00 42.06 96 GLN A CA 1
ATOM 773 C C . GLN A 1 96 ? 33.029 -0.369 -12.611 1.00 42.06 96 GLN A C 1
ATOM 775 O O . GLN A 1 96 ? 33.550 -0.690 -11.548 1.00 42.06 96 GLN A O 1
ATOM 780 N N . ILE A 1 97 ? 32.695 0.895 -12.832 1.00 43.56 97 ILE A N 1
ATOM 781 C CA . ILE A 1 97 ? 32.439 1.846 -11.773 1.00 43.56 97 ILE A CA 1
ATOM 782 C C . ILE A 1 97 ? 31.157 1.314 -11.134 1.00 43.56 97 ILE A C 1
ATOM 784 O O . ILE A 1 97 ? 30.188 1.091 -11.868 1.00 43.56 97 ILE A O 1
ATOM 788 N N . PRO A 1 98 ? 31.116 1.061 -9.816 1.00 42.47 98 PRO A N 1
ATOM 789 C CA . PRO A 1 98 ? 29.892 0.694 -9.124 1.00 42.47 98 PRO A CA 1
ATOM 790 C C . PRO A 1 98 ? 28.972 1.918 -9.124 1.00 42.47 98 PRO A C 1
ATOM 792 O O . PRO A 1 98 ? 28.819 2.635 -8.143 1.00 42.47 98 PRO A O 1
ATOM 795 N N . ASN A 1 99 ? 28.370 2.172 -10.279 1.00 45.00 99 ASN A N 1
ATOM 796 C CA . ASN A 1 99 ? 27.329 3.138 -10.546 1.00 45.00 99 ASN A CA 1
ATOM 797 C C . ASN A 1 99 ? 26.013 2.559 -10.015 1.00 45.00 99 ASN A C 1
ATOM 799 O O . ASN A 1 99 ? 25.028 2.420 -10.733 1.00 45.00 99 ASN A O 1
ATOM 803 N N . VAL A 1 100 ? 26.017 2.185 -8.741 1.00 53.28 100 VAL A N 1
ATOM 804 C CA . VAL A 1 100 ? 24.815 1.867 -7.985 1.00 53.28 100 VAL A CA 1
ATOM 805 C C . VAL A 1 100 ? 24.196 3.227 -7.685 1.00 53.28 100 VAL A C 1
ATOM 807 O O . VAL A 1 100 ? 24.833 4.051 -7.028 1.00 53.28 100 VAL A O 1
ATOM 810 N N . VAL A 1 101 ? 22.999 3.539 -8.209 1.00 55.12 101 VAL A N 1
ATOM 811 C CA . VAL A 1 101 ? 22.199 4.596 -7.559 1.00 55.12 101 VAL A CA 1
ATOM 812 C C . VAL A 1 101 ? 22.157 4.176 -6.099 1.00 55.12 101 VAL A C 1
ATOM 814 O O . VAL A 1 101 ? 21.755 3.040 -5.862 1.00 55.12 101 VAL A O 1
ATOM 817 N N . PRO A 1 102 ? 22.571 4.998 -5.122 1.00 65.31 102 PRO A N 1
ATOM 818 C CA . PRO A 1 102 ? 22.418 4.592 -3.742 1.00 65.31 102 PRO A CA 1
ATOM 819 C C . PRO A 1 102 ? 20.931 4.306 -3.551 1.00 65.31 102 PRO A C 1
ATOM 821 O O . PRO A 1 102 ? 20.127 5.233 -3.654 1.00 65.31 102 PRO A O 1
ATOM 824 N N . ASP A 1 103 ? 20.547 3.050 -3.307 1.00 74.25 103 ASP A N 1
ATOM 825 C CA . ASP A 1 103 ? 19.146 2.671 -3.062 1.00 74.25 103 ASP A CA 1
ATOM 826 C C . ASP A 1 103 ? 18.529 3.562 -1.970 1.00 74.25 103 ASP A C 1
ATOM 828 O O . ASP A 1 103 ? 17.336 3.869 -1.974 1.00 74.25 103 ASP A O 1
ATOM 832 N N . VAL A 1 104 ? 19.404 4.086 -1.107 1.00 82.44 104 VAL A N 1
ATOM 833 C CA . VAL A 1 104 ? 19.215 5.190 -0.168 1.00 82.44 104 VAL A CA 1
ATOM 834 C C . VAL A 1 104 ? 18.390 6.357 -0.732 1.00 82.44 104 VAL A C 1
ATOM 836 O O . VAL A 1 104 ? 17.517 6.840 -0.024 1.00 82.44 104 VAL A O 1
ATOM 839 N N . ILE A 1 105 ? 18.588 6.816 -1.973 1.00 86.31 105 ILE A N 1
ATOM 840 C CA . ILE A 1 105 ? 17.811 7.931 -2.551 1.00 86.31 105 ILE A CA 1
ATOM 841 C C . ILE A 1 105 ? 16.335 7.546 -2.684 1.00 86.31 105 ILE A C 1
ATOM 843 O O . ILE A 1 105 ? 15.461 8.317 -2.291 1.00 86.31 105 ILE A O 1
ATOM 847 N N . PHE A 1 106 ? 16.043 6.349 -3.195 1.00 88.12 106 PHE A N 1
ATOM 848 C CA . PHE A 1 106 ? 14.668 5.863 -3.335 1.00 88.12 106 PHE A CA 1
ATOM 849 C C . PHE A 1 106 ? 14.036 5.547 -1.977 1.00 88.12 106 PHE A C 1
ATOM 851 O O . PHE A 1 106 ? 12.854 5.817 -1.770 1.00 88.12 106 PHE A O 1
ATOM 858 N N . VAL A 1 107 ? 14.832 5.038 -1.030 1.00 90.25 107 VAL A N 1
ATOM 859 C CA . VAL A 1 107 ? 14.433 4.862 0.373 1.00 90.25 107 VAL A CA 1
ATOM 860 C C . VAL A 1 107 ? 14.037 6.208 0.989 1.00 90.25 107 VAL A C 1
ATOM 862 O O . VAL A 1 107 ? 12.930 6.333 1.509 1.00 90.25 107 VAL A O 1
ATOM 865 N N . ILE A 1 108 ? 14.899 7.226 0.887 1.00 91.81 108 ILE A N 1
ATOM 866 C CA . ILE A 1 108 ? 14.633 8.579 1.394 1.00 91.81 108 ILE A CA 1
ATOM 867 C C . ILE A 1 108 ? 13.390 9.152 0.720 1.00 91.81 108 ILE A C 1
ATOM 869 O O . ILE A 1 108 ? 12.517 9.655 1.414 1.00 91.81 108 ILE A O 1
ATOM 873 N N . LEU A 1 109 ? 13.267 9.039 -0.605 1.00 93.38 109 LEU A N 1
ATOM 874 C CA . LEU A 1 109 ? 12.111 9.534 -1.354 1.00 93.38 109 LEU A CA 1
ATOM 875 C C . LEU A 1 109 ? 10.801 8.890 -0.880 1.00 93.38 109 LEU A C 1
ATOM 877 O O . LEU A 1 109 ? 9.827 9.602 -0.622 1.00 93.38 109 LEU A O 1
ATOM 881 N N . ARG A 1 110 ? 10.773 7.558 -0.737 1.00 94.56 110 ARG A N 1
ATOM 882 C CA . ARG A 1 110 ? 9.603 6.812 -0.249 1.00 94.56 110 ARG A CA 1
ATOM 883 C C . ARG A 1 110 ? 9.229 7.238 1.168 1.00 94.56 110 ARG A C 1
ATOM 885 O O . ARG A 1 110 ? 8.078 7.605 1.401 1.00 94.56 110 ARG A O 1
ATOM 892 N N . TYR A 1 111 ? 10.188 7.235 2.096 1.00 94.19 111 TYR A N 1
ATOM 893 C CA . TYR A 1 111 ? 9.930 7.589 3.494 1.00 94.19 111 TYR A CA 1
ATOM 894 C C . TYR A 1 111 ? 9.569 9.061 3.670 1.00 94.19 111 TYR A C 1
ATOM 896 O O . TYR A 1 111 ? 8.664 9.367 4.439 1.00 94.19 111 TYR A O 1
ATOM 904 N N . PHE A 1 112 ? 10.216 9.966 2.935 1.00 95.38 112 PHE A N 1
ATOM 905 C CA . PHE A 1 112 ? 9.873 11.384 2.934 1.00 95.38 112 PHE A CA 1
ATOM 906 C C . PHE A 1 112 ? 8.447 11.595 2.424 1.00 95.38 112 PHE A C 1
ATOM 908 O O . PHE A 1 112 ? 7.659 12.253 3.093 1.00 95.38 112 PHE A O 1
ATOM 915 N N . THR A 1 113 ? 8.074 10.964 1.306 1.00 94.94 113 THR A N 1
ATOM 916 C CA . THR A 1 113 ? 6.704 11.037 0.771 1.00 94.94 113 THR A CA 1
ATOM 917 C C . THR A 1 113 ? 5.689 10.503 1.779 1.00 94.94 113 THR A C 1
ATOM 919 O O . THR A 1 113 ? 4.701 11.176 2.062 1.00 94.94 113 THR A O 1
ATOM 922 N N . SER A 1 114 ? 5.949 9.331 2.365 1.00 95.75 114 SER A N 1
ATOM 923 C CA . SER A 1 114 ? 5.084 8.720 3.382 1.00 95.75 114 SER A CA 1
ATOM 924 C C . SER A 1 114 ? 4.914 9.625 4.606 1.00 95.75 114 SER A C 1
ATOM 926 O O . SER A 1 114 ? 3.790 9.912 5.026 1.00 95.75 114 SER A O 1
ATOM 928 N N . PHE A 1 115 ? 6.019 10.162 5.126 1.00 95.38 115 PHE A N 1
ATOM 929 C CA . PHE A 1 115 ? 6.020 11.075 6.263 1.00 95.38 115 PHE A CA 1
ATOM 930 C C . PHE A 1 115 ? 5.259 12.369 5.964 1.00 95.38 115 PHE A C 1
ATOM 932 O O . PHE A 1 115 ? 4.390 12.765 6.740 1.00 95.38 115 PHE A O 1
ATOM 939 N N . THR A 1 116 ? 5.545 13.016 4.832 1.00 94.81 116 THR A N 1
ATOM 940 C CA . THR A 1 116 ? 4.880 14.256 4.422 1.00 94.81 116 THR A CA 1
ATOM 941 C C . THR A 1 116 ? 3.386 14.040 4.234 1.00 94.81 116 THR A C 1
ATOM 943 O O . THR A 1 116 ? 2.601 14.833 4.746 1.00 94.81 116 THR A O 1
ATOM 946 N N . VAL A 1 117 ? 2.978 12.962 3.559 1.00 95.19 117 VAL A N 1
ATOM 947 C CA . VAL A 1 117 ? 1.562 12.633 3.347 1.00 95.19 117 VAL A CA 1
ATOM 948 C C . VAL A 1 117 ? 0.865 12.353 4.674 1.00 95.19 117 VAL A C 1
ATOM 950 O O . VAL A 1 117 ? -0.194 12.924 4.921 1.00 95.19 117 VAL A O 1
ATOM 953 N N . SER A 1 118 ? 1.465 11.549 5.559 1.00 93.25 118 SER A N 1
ATOM 954 C CA . SER A 1 118 ? 0.873 11.265 6.869 1.00 93.25 118 SER A CA 1
ATOM 955 C C . SER A 1 118 ? 0.673 12.544 7.674 1.00 93.25 118 SER A C 1
ATOM 957 O O . SER A 1 118 ? -0.430 12.800 8.145 1.00 93.25 118 SER A O 1
ATOM 959 N N . ARG A 1 119 ? 1.713 13.381 7.785 1.00 92.69 119 ARG A N 1
ATOM 960 C CA . ARG A 1 119 ? 1.654 14.629 8.557 1.00 92.69 119 ARG A CA 1
ATOM 961 C C . ARG A 1 119 ? 0.699 15.641 7.957 1.00 92.69 119 ARG A C 1
ATOM 963 O O . ARG A 1 119 ? -0.002 16.311 8.706 1.00 92.69 119 ARG A O 1
ATOM 970 N N . LEU A 1 120 ? 0.649 15.741 6.632 1.00 92.44 120 LEU A N 1
ATOM 971 C CA . LEU A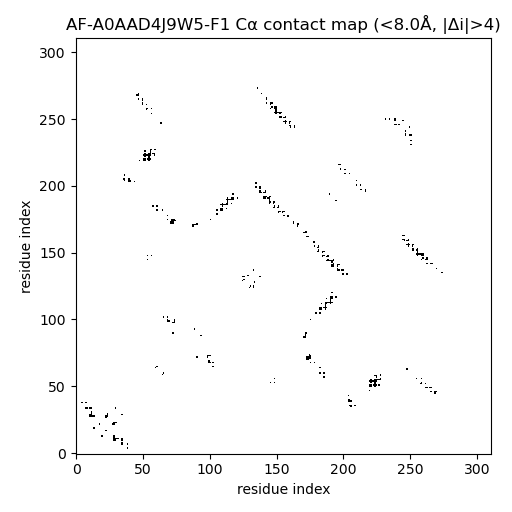 1 120 ? -0.304 16.605 5.951 1.00 92.44 120 LEU A CA 1
ATOM 972 C C . LEU A 1 120 ? -1.736 16.141 6.218 1.00 92.44 120 LEU A C 1
ATOM 974 O O . LEU A 1 120 ? -2.577 16.961 6.565 1.00 92.44 120 LEU A O 1
ATOM 978 N N . CYS A 1 121 ? -2.012 14.840 6.117 1.00 89.94 121 CYS A N 1
ATOM 979 C CA . CYS A 1 121 ? -3.320 14.297 6.459 1.00 89.94 121 CYS A CA 1
ATOM 980 C C . CYS A 1 121 ? -3.664 14.550 7.927 1.00 89.94 121 CYS A C 1
ATOM 982 O O . CYS A 1 121 ? -4.735 15.075 8.191 1.00 89.94 121 CYS A O 1
ATOM 984 N N . ASP A 1 122 ? -2.773 14.252 8.871 1.00 89.00 122 ASP A N 1
ATOM 985 C CA . ASP A 1 122 ? -3.033 14.461 10.301 1.00 89.00 122 ASP A CA 1
ATOM 986 C C . ASP A 1 122 ? -3.286 15.941 10.619 1.00 89.00 122 ASP A C 1
ATOM 988 O O . ASP A 1 122 ? -4.220 16.263 11.347 1.00 89.00 122 ASP A O 1
ATOM 992 N N . PHE A 1 123 ? -2.511 16.846 10.014 1.00 89.44 123 PHE A N 1
ATOM 993 C CA . PHE A 1 123 ? -2.683 18.292 10.149 1.00 89.44 123 PHE A CA 1
ATOM 994 C C . PHE A 1 123 ? -4.004 18.792 9.555 1.00 89.44 123 PHE A C 1
ATOM 996 O O . PHE A 1 123 ? -4.689 19.617 10.155 1.00 89.44 123 PHE A O 1
ATOM 1003 N N . LEU A 1 124 ? -4.383 18.312 8.369 1.00 88.44 124 LEU A N 1
ATOM 1004 C CA . LEU A 1 124 ? -5.659 18.678 7.757 1.00 88.44 124 LEU A CA 1
ATOM 1005 C C . LEU A 1 124 ? -6.822 18.131 8.587 1.00 88.44 124 LEU A C 1
ATOM 1007 O O . LEU A 1 124 ? -7.774 18.852 8.866 1.00 88.44 124 LEU A O 1
ATOM 1011 N N . LEU A 1 125 ? -6.732 16.878 9.024 1.00 88.56 125 LEU A N 1
ATOM 1012 C CA . LEU A 1 125 ? -7.772 16.235 9.813 1.00 88.56 125 LEU A CA 1
ATOM 1013 C C . LEU A 1 125 ? -7.953 16.908 11.176 1.00 88.56 125 LEU A C 1
ATOM 1015 O O . LEU A 1 125 ? -9.091 17.171 11.554 1.00 88.56 125 LEU A O 1
ATOM 1019 N N . SER A 1 126 ? -6.870 17.264 11.869 1.00 86.19 126 SER A N 1
ATOM 1020 C CA . SER A 1 126 ? -6.957 17.999 13.136 1.00 86.19 126 SER A CA 1
ATOM 1021 C C . SER A 1 126 ? -7.490 19.418 12.947 1.00 86.19 126 SER A C 1
ATOM 1023 O O . SER A 1 126 ? -8.262 19.902 13.769 1.00 86.19 126 SER A O 1
ATOM 1025 N N . ARG A 1 127 ? -7.162 20.080 11.832 1.00 88.38 127 ARG A N 1
ATOM 1026 C CA . ARG A 1 127 ? -7.695 21.412 11.519 1.00 88.38 127 ARG A CA 1
ATOM 1027 C C . ARG A 1 127 ? -9.203 21.409 11.257 1.00 88.38 127 ARG A C 1
ATOM 1029 O O . ARG A 1 127 ? -9.865 22.381 11.605 1.00 88.38 127 ARG A O 1
ATOM 1036 N N . TYR A 1 128 ? -9.732 20.366 10.619 1.00 85.00 128 TYR A N 1
ATOM 1037 C CA . TYR A 1 128 ? -11.155 20.277 10.273 1.00 85.00 128 TYR A CA 1
ATOM 1038 C C . TYR A 1 128 ? -12.018 19.639 11.375 1.00 85.00 128 TYR A C 1
ATOM 1040 O O . TYR A 1 128 ? -13.149 20.075 11.564 1.00 85.00 128 TYR A O 1
ATOM 1048 N N . TRP A 1 129 ? -11.514 18.626 12.091 1.00 82.44 129 TRP A N 1
ATOM 1049 C CA . TRP A 1 129 ? -12.280 17.850 13.085 1.00 82.44 129 TRP A CA 1
ATOM 1050 C C . TRP A 1 129 ? -11.796 18.017 14.537 1.00 82.44 129 TRP A C 1
ATOM 1052 O O . TRP A 1 129 ? -12.430 17.489 15.451 1.00 82.44 129 TRP A O 1
ATOM 1062 N N . GLY A 1 130 ? -10.705 18.746 14.783 1.00 79.94 130 GLY A N 1
ATOM 1063 C CA . GLY A 1 130 ? -10.128 18.896 16.121 1.00 79.94 130 GLY A CA 1
ATOM 1064 C C . GLY A 1 130 ? -9.556 17.581 16.664 1.00 79.94 130 GLY A C 1
ATOM 1065 O O . GLY A 1 130 ? -8.999 16.775 15.917 1.00 79.94 130 GLY A O 1
ATOM 1066 N N . ASP A 1 131 ? -9.709 17.355 17.970 1.00 71.94 131 ASP A N 1
ATOM 1067 C CA . ASP A 1 131 ? -9.120 16.203 18.673 1.00 71.94 131 ASP A CA 1
ATOM 1068 C C . ASP A 1 131 ? -9.854 14.874 18.429 1.00 71.94 131 ASP A C 1
ATOM 1070 O O . ASP A 1 131 ? -9.293 13.797 18.643 1.00 71.94 131 ASP A O 1
ATOM 1074 N N . LYS A 1 132 ? -11.114 14.915 17.979 1.00 77.94 132 LYS A N 1
ATOM 1075 C CA . LYS A 1 132 ? -11.948 13.718 17.793 1.00 77.94 132 LYS A CA 1
ATOM 1076 C C . LYS A 1 132 ? -12.153 13.432 16.314 1.00 77.94 132 LYS A C 1
ATOM 1078 O O . LYS A 1 132 ? -13.186 13.764 15.737 1.00 77.94 132 LYS A O 1
ATOM 1083 N N . ILE A 1 133 ? -11.169 12.781 15.697 1.00 79.94 133 ILE A N 1
ATOM 1084 C CA . ILE A 1 133 ? -11.283 12.402 14.289 1.00 79.94 133 ILE A CA 1
ATOM 1085 C C . ILE A 1 133 ? -12.233 11.200 14.161 1.00 79.94 133 ILE A C 1
ATOM 1087 O O . ILE A 1 133 ? -11.965 10.146 14.745 1.00 79.94 133 ILE A O 1
ATOM 1091 N N . PRO A 1 134 ? -13.338 11.315 13.401 1.00 82.75 134 PRO A N 1
ATOM 1092 C CA . PRO A 1 134 ? -14.301 10.230 13.279 1.00 82.75 134 PRO A CA 1
ATOM 1093 C C . PRO A 1 134 ? -13.692 9.031 12.549 1.00 82.75 134 PRO A C 1
ATOM 1095 O O . PRO A 1 134 ? -12.984 9.169 11.545 1.00 82.75 134 PRO A O 1
ATOM 1098 N N . ARG A 1 135 ? -14.036 7.828 13.014 1.00 83.88 135 ARG A N 1
ATOM 1099 C CA . ARG A 1 135 ? -13.553 6.563 12.448 1.00 83.88 135 ARG A CA 1
ATOM 1100 C C . ARG A 1 135 ? -13.863 6.452 10.951 1.00 83.88 135 ARG A C 1
ATOM 1102 O O . ARG A 1 135 ? -12.983 6.064 10.183 1.00 83.88 135 ARG A O 1
ATOM 1109 N N . ARG A 1 136 ? -15.039 6.899 10.495 1.00 84.94 136 ARG A N 1
ATOM 1110 C CA . ARG A 1 136 ? -15.386 6.991 9.063 1.00 84.94 136 ARG A CA 1
ATOM 1111 C C . ARG A 1 136 ? -14.329 7.708 8.214 1.00 84.94 136 ARG A C 1
ATOM 1113 O O . ARG A 1 136 ? -14.038 7.260 7.108 1.00 84.94 136 ARG A O 1
ATOM 1120 N N . VAL A 1 137 ? -13.733 8.790 8.714 1.00 89.00 137 VAL A N 1
ATOM 1121 C CA . VAL A 1 137 ? -12.708 9.546 7.976 1.00 89.00 137 VAL A CA 1
ATOM 1122 C C . VAL A 1 137 ? -11.397 8.761 7.886 1.00 89.00 137 VAL A C 1
ATOM 1124 O O . VAL A 1 137 ? -10.767 8.758 6.828 1.00 89.00 137 VAL A O 1
ATOM 1127 N N . MET A 1 138 ? -11.033 8.005 8.928 1.00 90.06 138 MET A N 1
ATOM 1128 C CA . MET A 1 138 ? -9.888 7.084 8.878 1.00 90.06 138 MET A CA 1
ATOM 1129 C C . MET A 1 138 ? -10.095 5.960 7.859 1.00 90.06 138 MET A C 1
ATOM 1131 O O . MET A 1 138 ? -9.176 5.643 7.105 1.00 90.06 138 MET A O 1
ATOM 1135 N N . LEU A 1 139 ? -11.308 5.402 7.761 1.00 90.88 139 LEU A N 1
ATOM 1136 C CA . LEU A 1 139 ? -11.631 4.419 6.720 1.00 90.88 139 LEU A CA 1
ATOM 1137 C C . LEU A 1 139 ? -11.522 5.031 5.315 1.00 90.88 139 LEU A C 1
ATOM 1139 O O . LEU A 1 139 ? -10.959 4.422 4.411 1.00 90.88 139 LEU A O 1
ATOM 1143 N N . VAL A 1 140 ? -12.007 6.258 5.113 1.00 92.62 140 VAL A N 1
ATOM 1144 C CA . VAL A 1 140 ? -11.860 6.936 3.814 1.00 92.62 140 VAL A CA 1
ATOM 1145 C C . VAL A 1 140 ? -10.385 7.159 3.478 1.00 92.62 140 VAL A C 1
ATOM 1147 O O . VAL A 1 140 ? -9.978 6.869 2.355 1.00 92.62 140 VAL A O 1
ATOM 1150 N N . ARG A 1 141 ? -9.565 7.597 4.441 1.00 94.25 141 ARG A N 1
ATOM 1151 C CA . ARG A 1 141 ? -8.116 7.781 4.258 1.00 94.25 141 ARG A CA 1
ATOM 1152 C C . ARG A 1 141 ? -7.423 6.495 3.801 1.00 94.25 141 ARG A C 1
ATOM 1154 O O . ARG A 1 141 ? -6.668 6.522 2.830 1.00 94.25 141 ARG A O 1
ATOM 1161 N N . ILE A 1 142 ? -7.731 5.368 4.441 1.00 94.56 142 ILE A N 1
ATOM 1162 C CA . ILE A 1 142 ? -7.234 4.047 4.032 1.00 94.56 142 ILE A CA 1
ATOM 1163 C C . ILE A 1 142 ? -7.731 3.691 2.629 1.00 94.56 142 ILE A C 1
ATOM 1165 O O . ILE A 1 142 ? -6.945 3.243 1.797 1.00 94.56 142 ILE A O 1
ATOM 1169 N N . GLY A 1 143 ? -9.012 3.929 2.341 1.00 94.81 143 GLY A N 1
ATOM 1170 C CA . GLY A 1 143 ? -9.599 3.699 1.023 1.00 94.81 143 GLY A CA 1
ATOM 1171 C C . GLY A 1 143 ? -8.884 4.468 -0.086 1.00 94.81 143 GLY A C 1
ATOM 1172 O O . GLY A 1 143 ? -8.575 3.884 -1.120 1.00 94.81 143 GLY A O 1
ATOM 1173 N N . VAL A 1 144 ? -8.544 5.741 0.137 1.00 96.31 144 VAL A N 1
ATOM 1174 C CA . VAL A 1 144 ? -7.770 6.545 -0.825 1.00 96.31 144 VAL A CA 1
ATOM 1175 C C . VAL A 1 144 ? -6.384 5.936 -1.055 1.00 96.31 144 VAL A C 1
ATOM 1177 O O . VAL A 1 144 ? -5.961 5.800 -2.202 1.00 96.31 144 VAL A O 1
ATOM 1180 N N . GLY A 1 145 ? -5.698 5.496 0.003 1.00 96.31 145 GLY A N 1
ATOM 1181 C CA . GLY A 1 145 ? -4.416 4.801 -0.130 1.00 96.31 145 GLY A CA 1
ATOM 1182 C C . GLY A 1 145 ? -4.527 3.496 -0.923 1.00 96.31 145 GLY A C 1
ATOM 1183 O O . GLY A 1 145 ? -3.759 3.262 -1.855 1.00 96.31 145 GLY A O 1
ATOM 1184 N N . LEU A 1 146 ? -5.536 2.672 -0.636 1.00 96.31 146 LEU A N 1
ATOM 1185 C CA . LEU A 1 146 ? -5.786 1.435 -1.378 1.00 96.31 146 LEU A CA 1
ATOM 1186 C C . LEU A 1 146 ? -6.211 1.689 -2.832 1.00 96.31 146 LEU A C 1
ATOM 1188 O O . LEU A 1 146 ? -5.860 0.890 -3.696 1.00 96.31 146 LEU A O 1
ATOM 1192 N N . ALA A 1 147 ? -6.873 2.804 -3.142 1.00 97.06 147 ALA A N 1
ATOM 1193 C CA . ALA A 1 147 ? -7.177 3.205 -4.518 1.00 97.06 147 ALA A CA 1
ATOM 1194 C C . ALA A 1 147 ? -5.917 3.592 -5.312 1.00 97.06 147 ALA A C 1
ATOM 1196 O O . ALA A 1 147 ? -5.847 3.362 -6.519 1.00 97.06 147 ALA A O 1
ATOM 1197 N N . VAL A 1 148 ? -4.896 4.142 -4.644 1.00 97.69 148 VAL A N 1
ATOM 1198 C CA . VAL A 1 148 ? -3.606 4.473 -5.274 1.00 97.69 148 VAL A CA 1
ATOM 1199 C C . VAL A 1 148 ? -2.769 3.211 -5.532 1.00 97.69 148 VAL A C 1
ATOM 1201 O O . VAL A 1 148 ? -1.971 3.172 -6.469 1.00 97.69 148 VAL A O 1
ATOM 1204 N N . SER A 1 149 ? -2.980 2.142 -4.761 1.00 97.06 149 SER A N 1
ATOM 1205 C CA . SER A 1 149 ? -2.231 0.883 -4.877 1.00 97.06 149 SER A CA 1
ATOM 1206 C C . SER A 1 149 ? -2.232 0.239 -6.286 1.00 97.06 149 SER A C 1
ATOM 1208 O O . SER A 1 149 ? -1.139 -0.054 -6.788 1.00 97.06 149 SER A O 1
ATOM 1210 N N . PRO A 1 150 ? -3.367 0.081 -7.009 1.00 97.44 150 PRO A N 1
ATOM 1211 C CA . PRO A 1 150 ? -3.344 -0.409 -8.388 1.00 97.44 150 PRO A CA 1
ATOM 1212 C C . PRO A 1 150 ? -2.671 0.577 -9.350 1.00 97.44 150 PRO A C 1
ATOM 1214 O O . PRO A 1 150 ? -1.985 0.143 -10.272 1.00 97.44 150 PRO A O 1
ATOM 1217 N N . VAL A 1 151 ? -2.807 1.891 -9.128 1.00 97.75 151 VAL A N 1
ATOM 1218 C CA . VAL A 1 151 ? -2.154 2.919 -9.959 1.00 97.75 151 VAL A CA 1
ATOM 1219 C C . VAL A 1 151 ? -0.634 2.798 -9.857 1.00 97.75 151 VAL A C 1
ATOM 1221 O O . VAL A 1 151 ? 0.047 2.803 -10.880 1.00 97.75 151 VAL A O 1
ATOM 1224 N N . CYS A 1 152 ? -0.107 2.599 -8.645 1.00 97.44 152 CYS A N 1
ATOM 1225 C CA . CYS A 1 152 ? 1.311 2.327 -8.406 1.00 97.44 152 CYS A CA 1
ATOM 1226 C C . CYS A 1 152 ? 1.808 1.119 -9.224 1.00 97.44 152 CYS A C 1
ATOM 1228 O O . CYS A 1 152 ? 2.814 1.213 -9.929 1.00 97.44 152 CYS A O 1
ATOM 1230 N N . CYS A 1 153 ? 1.053 0.015 -9.216 1.00 96.56 153 CYS A N 1
ATOM 1231 C CA . CYS A 1 153 ? 1.391 -1.189 -9.981 1.00 96.56 153 CYS A CA 1
ATOM 1232 C C . CYS A 1 153 ? 1.345 -0.962 -11.499 1.00 96.56 153 CYS A C 1
ATOM 1234 O O . CYS A 1 153 ? 2.217 -1.437 -12.223 1.00 96.56 153 CYS A O 1
ATOM 1236 N N . VAL A 1 154 ? 0.348 -0.221 -11.996 1.00 95.94 154 VAL A N 1
ATOM 1237 C CA . VAL A 1 154 ? 0.227 0.110 -13.425 1.00 95.94 154 VAL A CA 1
ATOM 1238 C C . VAL A 1 154 ? 1.395 0.977 -13.885 1.00 95.94 154 VAL A C 1
ATOM 1240 O O . VAL A 1 154 ? 1.949 0.732 -14.955 1.00 95.94 154 VAL A O 1
ATOM 1243 N N . VAL A 1 155 ? 1.808 1.956 -13.077 1.00 95.50 155 VAL A N 1
ATOM 1244 C CA . VAL A 1 155 ? 2.980 2.791 -13.365 1.00 95.50 155 VAL A CA 1
ATOM 1245 C C . VAL A 1 155 ? 4.249 1.939 -13.432 1.00 95.50 155 VAL A C 1
ATOM 1247 O O . VAL A 1 155 ? 4.974 2.027 -14.423 1.00 95.50 155 VAL A O 1
ATOM 1250 N N . ALA A 1 156 ? 4.472 1.053 -12.457 1.00 92.75 156 ALA A N 1
ATOM 1251 C CA . ALA A 1 156 ? 5.616 0.137 -12.462 1.00 92.75 156 ALA A CA 1
ATOM 1252 C C . ALA A 1 156 ? 5.612 -0.806 -13.680 1.00 92.75 156 ALA A C 1
ATOM 1254 O O . ALA A 1 156 ? 6.642 -1.005 -14.329 1.00 92.75 156 ALA A O 1
ATOM 1255 N N . TRP A 1 157 ? 4.440 -1.333 -14.055 1.00 92.62 157 TRP A N 1
ATOM 1256 C CA . TRP A 1 157 ? 4.278 -2.131 -15.270 1.00 92.62 157 TRP A CA 1
ATOM 1257 C C . TRP A 1 157 ? 4.628 -1.332 -16.529 1.00 92.62 157 TRP A C 1
ATOM 1259 O O . TRP A 1 157 ? 5.366 -1.830 -17.377 1.00 92.62 157 TRP A O 1
ATOM 1269 N N . LYS A 1 158 ? 4.152 -0.088 -16.653 1.00 91.38 158 LYS A N 1
ATOM 1270 C CA . LYS A 1 158 ? 4.420 0.758 -17.826 1.00 91.38 158 LYS A CA 1
ATOM 1271 C C . LYS A 1 158 ? 5.890 1.140 -17.953 1.00 91.38 158 LYS A C 1
ATOM 1273 O O . LYS A 1 158 ? 6.413 1.137 -19.066 1.00 91.38 158 LYS A O 1
ATOM 1278 N N . ILE A 1 159 ? 6.564 1.420 -16.838 1.00 89.38 159 ILE A N 1
ATOM 1279 C CA . ILE A 1 159 ? 8.013 1.668 -16.813 1.00 89.38 159 ILE A CA 1
ATOM 1280 C C . ILE A 1 159 ? 8.769 0.425 -17.295 1.00 89.38 159 ILE A C 1
ATOM 1282 O O . ILE A 1 159 ? 9.664 0.530 -18.135 1.00 89.38 159 ILE A O 1
ATOM 1286 N N . GLU A 1 160 ? 8.375 -0.758 -16.828 1.00 87.31 160 GLU A N 1
ATOM 1287 C CA . GLU A 1 160 ? 9.009 -2.017 -17.217 1.00 87.31 160 GLU A CA 1
ATOM 1288 C C . GLU A 1 160 ? 8.738 -2.387 -18.685 1.00 87.31 160 GLU A C 1
ATOM 1290 O O . GLU A 1 160 ? 9.642 -2.810 -19.404 1.00 87.31 160 GLU A O 1
ATOM 1295 N N . GLU A 1 161 ? 7.517 -2.165 -19.168 1.00 85.50 161 GLU A N 1
ATOM 1296 C CA . GLU A 1 161 ? 7.149 -2.333 -20.575 1.00 85.50 161 GLU A CA 1
ATOM 1297 C C . GLU A 1 161 ? 7.971 -1.397 -21.475 1.00 85.50 161 GLU A C 1
ATOM 1299 O O . GLU A 1 161 ? 8.518 -1.823 -22.495 1.00 85.50 161 GLU A O 1
ATOM 1304 N N . TYR A 1 162 ? 8.132 -0.136 -21.067 1.00 83.88 162 TYR A N 1
ATOM 1305 C CA . TYR A 1 162 ? 8.985 0.827 -21.758 1.00 83.88 162 TYR A CA 1
ATOM 1306 C C . TYR A 1 162 ? 10.460 0.385 -21.779 1.00 83.88 162 TYR A C 1
ATOM 1308 O O . TYR A 1 162 ? 11.122 0.494 -22.814 1.00 83.88 162 TYR A O 1
ATOM 1316 N N . ARG A 1 163 ? 10.967 -0.186 -20.677 1.00 83.00 163 ARG A N 1
ATOM 1317 C CA . ARG A 1 163 ? 12.347 -0.699 -20.559 1.00 83.00 163 ARG A CA 1
ATOM 1318 C C . ARG A 1 163 ? 12.632 -1.801 -21.562 1.00 83.00 163 ARG A C 1
ATOM 1320 O O . ARG A 1 163 ? 13.655 -1.778 -22.245 1.00 83.00 163 ARG A O 1
ATOM 1327 N N . VAL A 1 164 ? 11.729 -2.774 -21.628 1.00 79.00 164 VAL A N 1
ATOM 1328 C CA . VAL A 1 164 ? 11.863 -3.949 -22.493 1.00 79.00 164 VAL A CA 1
ATOM 1329 C C . VAL A 1 164 ? 11.819 -3.540 -23.955 1.00 79.00 164 VAL A C 1
ATOM 1331 O O . VAL A 1 164 ? 12.676 -3.966 -24.726 1.00 79.00 164 VAL A O 1
ATOM 1334 N N . ARG A 1 165 ? 10.884 -2.656 -24.325 1.00 80.19 165 ARG A N 1
ATOM 1335 C CA . ARG A 1 165 ? 10.776 -2.148 -25.698 1.00 80.19 165 ARG A CA 1
ATOM 1336 C C . ARG A 1 165 ? 12.055 -1.442 -26.145 1.00 80.19 165 ARG A C 1
ATOM 1338 O O . ARG A 1 165 ? 12.524 -1.692 -27.247 1.00 80.19 165 ARG A O 1
ATOM 1345 N N . ARG A 1 166 ? 12.670 -0.619 -25.287 1.00 74.19 166 ARG A N 1
ATOM 1346 C CA . ARG A 1 166 ? 13.952 0.034 -25.614 1.00 74.19 166 ARG A CA 1
ATOM 1347 C C . ARG A 1 166 ? 15.095 -0.960 -25.805 1.00 74.19 166 ARG A C 1
ATOM 1349 O O . ARG A 1 166 ? 15.843 -0.820 -26.766 1.00 74.19 166 ARG A O 1
ATOM 1356 N N . ARG A 1 167 ? 15.175 -1.996 -24.961 1.00 69.75 167 ARG A N 1
ATOM 1357 C CA . ARG A 1 167 ? 16.175 -3.068 -25.109 1.00 69.75 167 ARG A CA 1
ATOM 1358 C C . ARG A 1 167 ? 16.051 -3.784 -26.461 1.00 69.75 167 ARG A C 1
ATOM 1360 O O . ARG A 1 167 ? 17.071 -4.139 -27.038 1.00 69.75 167 ARG A O 1
ATOM 1367 N N . LEU A 1 168 ? 14.828 -3.982 -26.960 1.00 69.38 168 LEU A N 1
ATOM 1368 C CA . LEU A 1 168 ? 14.582 -4.636 -28.251 1.00 69.38 168 LEU A CA 1
ATOM 1369 C C . LEU A 1 168 ? 15.063 -3.793 -29.448 1.00 69.38 168 LEU A C 1
ATOM 1371 O O . LEU A 1 168 ? 15.459 -4.345 -30.466 1.00 69.38 168 LEU A O 1
ATOM 1375 N N . HIS A 1 169 ? 15.079 -2.465 -29.307 1.00 66.44 169 HIS A N 1
ATOM 1376 C CA . HIS A 1 169 ? 15.539 -1.515 -30.326 1.00 66.44 169 HIS A CA 1
ATOM 1377 C C . HIS A 1 169 ? 17.012 -1.097 -30.158 1.00 66.44 169 HIS A C 1
ATOM 1379 O O . HIS A 1 169 ? 17.388 -0.023 -30.614 1.00 66.44 169 HIS A O 1
ATOM 1385 N N . HIS A 1 170 ? 17.835 -1.900 -29.471 1.00 61.06 170 HIS A N 1
ATOM 1386 C CA . HIS A 1 170 ? 19.241 -1.598 -29.147 1.00 61.06 170 HIS A CA 1
ATOM 1387 C C . HIS A 1 170 ? 19.476 -0.298 -28.346 1.00 61.06 170 HIS A C 1
ATOM 1389 O O . HIS A 1 170 ? 20.615 0.041 -28.047 1.00 61.06 170 HIS A O 1
ATOM 1395 N N . ALA A 1 171 ? 18.417 0.384 -27.897 1.00 56.59 171 ALA A N 1
ATOM 1396 C CA . ALA A 1 171 ? 18.521 1.599 -27.105 1.00 56.59 171 ALA A CA 1
ATOM 1397 C C . ALA A 1 171 ? 18.833 1.276 -25.635 1.00 56.59 171 ALA A C 1
ATOM 1399 O O . ALA A 1 171 ? 18.152 0.492 -24.963 1.00 56.59 171 ALA A O 1
ATOM 1400 N N . ILE A 1 172 ? 19.874 1.934 -25.136 1.00 58.25 172 ILE A N 1
ATOM 1401 C CA . ILE A 1 172 ? 20.484 1.729 -23.823 1.00 58.25 172 ILE A CA 1
ATOM 1402 C C . ILE A 1 172 ? 19.539 2.117 -22.671 1.00 58.25 172 ILE A C 1
ATOM 1404 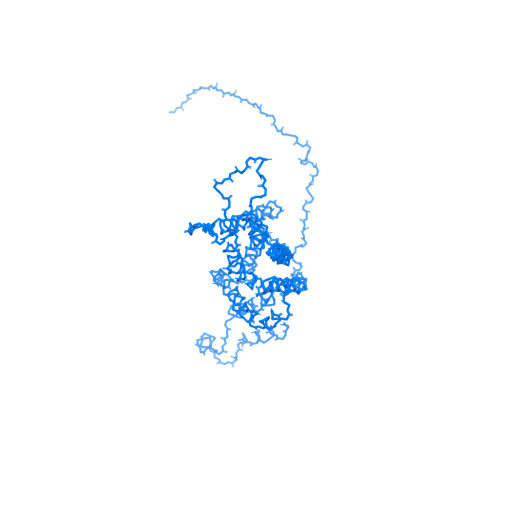O O . ILE A 1 172 ? 18.649 2.961 -22.814 1.00 58.25 172 ILE A O 1
ATOM 1408 N N . CYS A 1 173 ? 19.754 1.424 -21.545 1.00 59.91 173 CYS A N 1
ATOM 1409 C CA . CYS A 1 173 ? 19.195 1.544 -20.193 1.00 59.91 173 CYS A CA 1
ATOM 1410 C C . CYS A 1 173 ? 18.331 2.801 -19.893 1.00 59.91 173 CYS A C 1
ATOM 1412 O O . CYS A 1 173 ? 18.684 3.933 -20.224 1.00 59.91 173 CYS A O 1
ATOM 1414 N N . ILE A 1 174 ? 17.195 2.623 -19.199 1.00 67.44 174 ILE A N 1
ATOM 1415 C CA . ILE A 1 174 ? 16.361 3.753 -18.739 1.00 67.44 174 ILE A CA 1
ATOM 1416 C C . ILE A 1 174 ? 17.159 4.616 -17.742 1.00 67.44 174 ILE A C 1
ATOM 1418 O O . ILE A 1 174 ? 17.934 4.093 -16.942 1.00 67.44 174 ILE A O 1
ATOM 1422 N N . ARG A 1 175 ? 16.952 5.941 -17.783 1.00 71.19 175 ARG A N 1
ATOM 1423 C CA . ARG A 1 175 ? 17.464 6.893 -16.784 1.00 71.19 175 ARG A CA 1
ATOM 1424 C C . ARG A 1 175 ? 16.770 6.716 -15.426 1.00 71.19 175 ARG A C 1
ATOM 1426 O O . ARG A 1 175 ? 15.552 6.574 -15.361 1.00 71.19 175 ARG A O 1
ATOM 1433 N N . PHE A 1 176 ? 17.515 6.866 -14.335 1.00 73.69 176 PHE A N 1
ATOM 1434 C CA . PHE A 1 176 ? 16.992 6.678 -12.974 1.00 73.69 176 PHE A CA 1
ATOM 1435 C C . PHE A 1 176 ? 15.757 7.495 -12.542 1.00 73.69 176 PHE A C 1
ATOM 1437 O O . PHE A 1 176 ? 14.953 6.935 -11.791 1.00 73.69 176 PHE A O 1
ATOM 1444 N N . PRO A 1 177 ? 15.499 8.741 -13.004 1.00 81.50 177 PRO A N 1
ATOM 1445 C CA . PRO A 1 177 ? 14.336 9.502 -12.540 1.00 81.50 177 PRO A CA 1
ATOM 1446 C C . PRO A 1 177 ? 13.009 8.864 -12.958 1.00 81.50 177 PRO A C 1
ATOM 1448 O O . PRO A 1 177 ? 11.967 9.154 -12.379 1.00 81.50 177 PRO A O 1
ATOM 1451 N N . TRP A 1 178 ? 13.035 7.972 -13.953 1.00 84.94 178 TRP A N 1
ATOM 1452 C CA . TRP A 1 178 ? 11.846 7.283 -14.442 1.00 84.94 178 TRP A CA 1
ATOM 1453 C C . TRP A 1 178 ? 11.237 6.323 -13.421 1.00 84.94 178 TRP A C 1
ATOM 1455 O O . TRP A 1 178 ? 10.061 6.001 -13.537 1.00 84.94 178 TRP A O 1
ATOM 1465 N N . LEU A 1 179 ? 12.000 5.909 -12.402 1.00 86.88 179 LEU A N 1
ATOM 1466 C CA . LEU A 1 179 ? 11.499 5.089 -11.301 1.00 86.88 179 LEU A CA 1
ATOM 1467 C C . LEU A 1 179 ? 10.887 5.938 -10.171 1.00 86.88 179 LEU A C 1
ATOM 1469 O O . LEU A 1 179 ? 10.175 5.403 -9.329 1.00 86.88 179 LEU A O 1
ATOM 1473 N N . PHE A 1 180 ? 11.090 7.259 -10.126 1.00 91.00 180 PHE A N 1
ATOM 1474 C CA . PHE A 1 180 ? 10.508 8.090 -9.061 1.00 91.00 180 PHE A CA 1
ATOM 1475 C C . PHE A 1 180 ? 8.983 7.979 -8.923 1.00 91.00 180 PHE A C 1
ATOM 1477 O O . PHE A 1 180 ? 8.525 7.853 -7.787 1.00 91.00 180 PHE A O 1
ATOM 1484 N N . PRO A 1 181 ? 8.182 7.952 -10.007 1.00 94.19 181 PRO A N 1
ATOM 1485 C CA . PRO A 1 181 ? 6.728 7.888 -9.891 1.00 94.19 181 PRO A CA 1
ATOM 1486 C C . PRO A 1 181 ? 6.232 6.678 -9.088 1.00 94.19 181 PRO A C 1
ATOM 1488 O O . PRO A 1 181 ? 5.386 6.836 -8.214 1.00 94.19 181 PRO A O 1
ATOM 1491 N N . GLN A 1 182 ? 6.788 5.484 -9.321 1.00 94.38 182 GLN A N 1
ATOM 1492 C CA . GLN A 1 182 ? 6.396 4.270 -8.589 1.00 94.38 182 GLN A CA 1
ATOM 1493 C C . GLN A 1 182 ? 6.794 4.329 -7.102 1.00 94.38 182 GLN A C 1
ATOM 1495 O O . GLN A 1 182 ? 6.006 3.923 -6.252 1.00 94.38 182 GLN A O 1
ATOM 1500 N N . PHE A 1 183 ? 7.957 4.897 -6.755 1.00 94.25 183 PHE A N 1
ATOM 1501 C CA . PHE A 1 183 ? 8.375 5.051 -5.352 1.00 94.25 183 PHE A CA 1
ATOM 1502 C C . PHE A 1 183 ? 7.572 6.123 -4.604 1.00 94.25 183 PHE A C 1
ATOM 1504 O O . PHE A 1 183 ? 7.210 5.915 -3.446 1.00 94.25 183 PHE A O 1
ATOM 1511 N N . VAL A 1 184 ? 7.250 7.242 -5.260 1.00 96.56 184 VAL A N 1
ATOM 1512 C CA . VAL A 1 184 ? 6.385 8.293 -4.698 1.00 96.56 184 VAL A CA 1
ATOM 1513 C C . VAL A 1 184 ? 4.975 7.753 -4.474 1.00 96.56 184 VAL A C 1
ATOM 1515 O O . VAL A 1 184 ? 4.421 7.928 -3.393 1.00 96.56 184 VAL A O 1
ATOM 1518 N N . LEU A 1 185 ? 4.400 7.041 -5.449 1.00 97.31 185 LEU A N 1
ATOM 1519 C CA . LEU A 1 185 ? 3.076 6.432 -5.294 1.00 97.31 185 LEU A CA 1
ATOM 1520 C C . LEU A 1 185 ? 3.061 5.384 -4.179 1.00 97.31 185 LEU A C 1
ATOM 1522 O O . LEU A 1 185 ? 2.125 5.366 -3.386 1.00 97.31 185 LEU A O 1
ATOM 1526 N N . LEU A 1 186 ? 4.099 4.553 -4.067 1.00 96.62 186 LEU A N 1
ATOM 1527 C CA . LEU A 1 186 ? 4.224 3.596 -2.969 1.00 96.62 186 LEU A CA 1
ATOM 1528 C C . LEU A 1 186 ? 4.313 4.296 -1.603 1.00 96.62 186 LEU A C 1
ATOM 1530 O O . LEU A 1 186 ? 3.612 3.899 -0.675 1.00 96.62 186 LEU A O 1
ATOM 1534 N N . GLY A 1 187 ? 5.116 5.360 -1.495 1.00 96.31 187 GLY A N 1
ATOM 1535 C CA . GLY A 1 187 ? 5.204 6.177 -0.283 1.00 96.31 187 GLY A CA 1
ATOM 1536 C C . GLY A 1 187 ? 3.875 6.852 0.069 1.00 96.31 187 GLY A C 1
ATOM 1537 O O . GLY A 1 187 ? 3.512 6.917 1.239 1.00 96.31 187 GLY A O 1
ATOM 1538 N N . LEU A 1 188 ? 3.104 7.291 -0.929 1.00 96.75 188 LEU A N 1
ATOM 1539 C CA . LEU A 1 188 ? 1.763 7.846 -0.733 1.00 96.75 188 LEU A CA 1
ATOM 1540 C C . LEU A 1 188 ? 0.802 6.789 -0.173 1.00 96.75 188 LEU A C 1
ATOM 1542 O O . LEU A 1 188 ? 0.121 7.056 0.817 1.00 96.75 188 LEU A O 1
ATOM 1546 N N . VAL A 1 189 ? 0.770 5.587 -0.762 1.00 97.00 189 VAL A N 1
ATOM 1547 C CA . VAL A 1 189 ? -0.046 4.467 -0.257 1.00 97.00 189 VAL A CA 1
ATOM 1548 C C . VAL A 1 189 ? 0.312 4.179 1.202 1.00 97.00 189 VAL A C 1
ATOM 1550 O O . VAL A 1 189 ? -0.573 4.068 2.044 1.00 97.00 189 VAL A O 1
ATOM 1553 N N . GLU A 1 190 ? 1.603 4.101 1.518 1.00 95.25 190 GLU A N 1
ATOM 1554 C CA . GLU A 1 190 ? 2.081 3.820 2.870 1.00 95.25 190 GLU A CA 1
ATOM 1555 C C . GLU A 1 190 ? 1.713 4.908 3.878 1.00 95.25 190 GLU A C 1
ATOM 1557 O O . GLU A 1 190 ? 1.154 4.595 4.928 1.00 95.25 190 GLU A O 1
ATOM 1562 N N . GLY A 1 191 ? 1.940 6.176 3.536 1.00 94.50 191 GLY A N 1
ATOM 1563 C CA . GLY A 1 191 ? 1.607 7.304 4.404 1.00 94.50 191 GLY A CA 1
ATOM 1564 C C . GLY A 1 191 ? 0.110 7.409 4.697 1.00 94.50 191 GLY A C 1
ATOM 1565 O O . GLY A 1 191 ? -0.272 7.756 5.816 1.00 94.50 191 GLY A O 1
ATOM 1566 N N . LEU A 1 192 ? -0.748 7.075 3.724 1.00 95.12 192 LEU A N 1
ATOM 1567 C CA . LEU A 1 192 ? -2.202 7.073 3.902 1.00 95.12 192 LEU A CA 1
ATOM 1568 C C . LEU A 1 192 ? -2.705 5.868 4.702 1.00 95.12 192 LEU A C 1
ATOM 1570 O O . LEU A 1 192 ? -3.548 6.044 5.579 1.00 95.12 192 LEU A O 1
ATOM 1574 N N . VAL A 1 193 ? -2.219 4.661 4.401 1.00 94.94 193 VAL A N 1
ATOM 1575 C CA . VAL A 1 193 ? -2.763 3.419 4.974 1.00 94.94 193 VAL A CA 1
ATOM 1576 C C . VAL A 1 193 ? -2.189 3.129 6.358 1.00 94.94 193 VAL A C 1
ATOM 1578 O O . VAL A 1 193 ? -2.962 2.854 7.273 1.00 94.94 193 VAL A O 1
ATOM 1581 N N . PHE A 1 194 ? -0.865 3.201 6.537 1.00 92.00 194 PHE A N 1
ATOM 1582 C CA . PHE A 1 194 ? -0.197 2.741 7.761 1.00 92.00 194 PHE A CA 1
ATOM 1583 C C . PHE A 1 194 ? -0.629 3.546 8.995 1.00 92.00 194 PHE A C 1
ATOM 1585 O O . PHE A 1 194 ? -1.121 2.991 9.974 1.00 92.00 194 PHE A O 1
ATOM 1592 N N . SER A 1 195 ? -0.536 4.873 8.906 1.00 89.19 195 SER A N 1
ATOM 1593 C CA . SER A 1 195 ? -0.926 5.800 9.980 1.00 89.19 195 SER A CA 1
ATOM 1594 C C . SER A 1 195 ? -2.405 5.673 10.375 1.00 89.19 195 SER A C 1
ATOM 1596 O O . SER A 1 195 ? -2.757 5.667 11.555 1.00 89.19 195 SER A O 1
ATOM 1598 N N . ALA A 1 196 ? -3.292 5.524 9.389 1.00 90.50 196 ALA A N 1
ATOM 1599 C CA . ALA A 1 196 ? -4.721 5.365 9.627 1.00 90.50 196 ALA A CA 1
ATOM 1600 C C . ALA A 1 196 ? -5.062 3.988 10.218 1.00 90.50 196 ALA A C 1
ATOM 1602 O O . ALA A 1 196 ? -5.952 3.885 11.061 1.00 90.50 196 ALA A O 1
ATOM 1603 N N . MET A 1 197 ? -4.340 2.936 9.824 1.00 89.31 197 MET A N 1
ATOM 1604 C CA . MET A 1 197 ? -4.482 1.600 10.400 1.00 89.31 197 MET A CA 1
ATOM 1605 C C . MET A 1 197 ? -4.137 1.594 11.898 1.00 89.31 197 MET A C 1
ATOM 1607 O O . MET A 1 197 ? -4.909 1.049 12.689 1.00 89.31 197 MET A O 1
ATOM 1611 N N . GLU A 1 198 ? -3.046 2.254 12.305 1.00 87.69 198 GLU A N 1
ATOM 1612 C CA . GLU A 1 198 ? -2.664 2.394 13.722 1.00 87.69 198 GLU A CA 1
ATOM 1613 C C . GLU A 1 198 ? -3.694 3.196 14.537 1.00 87.69 198 GLU A C 1
ATOM 1615 O O . GLU A 1 198 ? -4.006 2.854 15.685 1.00 87.69 198 GLU A O 1
ATOM 1620 N N . SER A 1 199 ? -4.270 4.241 13.933 1.00 86.38 199 SER A N 1
ATOM 1621 C CA . SER A 1 199 ? -5.342 5.035 14.543 1.00 86.38 199 SER A CA 1
ATOM 1622 C C . SER A 1 199 ? -6.608 4.202 14.774 1.00 86.38 199 SER A C 1
ATOM 1624 O O . SER A 1 199 ? -7.149 4.197 15.882 1.00 86.38 199 SER A O 1
ATOM 1626 N N . ILE A 1 200 ? -7.041 3.421 13.774 1.00 86.38 200 ILE A N 1
ATOM 1627 C CA . ILE A 1 200 ? -8.212 2.544 13.912 1.00 86.38 200 ILE A CA 1
ATOM 1628 C C . ILE A 1 200 ? -7.953 1.466 14.965 1.00 86.38 200 ILE A C 1
ATOM 1630 O O . ILE A 1 200 ? -8.830 1.223 15.793 1.00 86.38 200 ILE A O 1
ATOM 1634 N N . TYR A 1 201 ? -6.757 0.867 14.994 1.00 86.44 201 TYR A N 1
ATOM 1635 C CA . TYR A 1 201 ? -6.384 -0.086 16.042 1.00 86.44 201 TYR A CA 1
ATOM 1636 C C . TYR A 1 201 ? -6.586 0.508 17.436 1.00 86.44 201 TYR A C 1
ATOM 1638 O O . TYR A 1 201 ? -7.306 -0.056 18.255 1.00 86.44 201 TYR A O 1
ATOM 1646 N N . SER A 1 202 ? -6.024 1.695 17.661 1.00 84.31 202 SER A N 1
ATOM 1647 C CA . SER A 1 202 ? -6.131 2.408 18.934 1.00 84.31 202 SER A CA 1
ATOM 1648 C C . SER A 1 202 ? -7.563 2.793 19.315 1.00 84.31 202 SER A C 1
ATOM 1650 O O . SER A 1 202 ? -7.814 3.049 20.486 1.00 84.31 202 SER A O 1
ATOM 1652 N N . SER A 1 203 ? -8.478 2.872 18.343 1.00 82.19 203 SER A N 1
ATOM 1653 C CA . SER A 1 203 ? -9.884 3.237 18.567 1.00 82.19 203 SER A CA 1
ATOM 1654 C C . SER A 1 203 ? -10.809 2.051 18.856 1.00 82.19 203 SER A C 1
ATOM 1656 O O . SER A 1 203 ? -11.878 2.245 19.424 1.00 82.19 203 SER A O 1
ATOM 1658 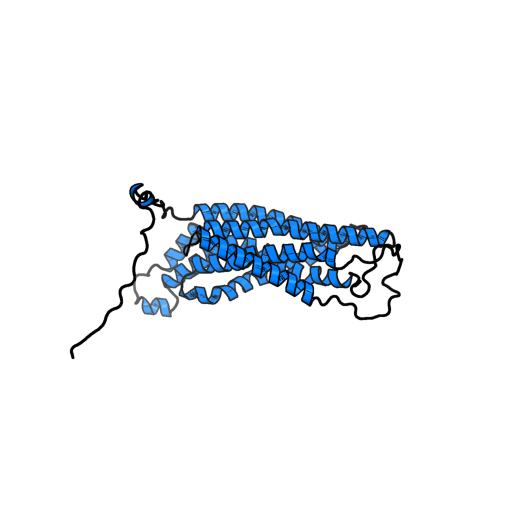N N . VAL A 1 204 ? -10.436 0.840 18.431 1.00 80.81 204 VAL A N 1
ATOM 1659 C CA . VAL A 1 204 ? -11.289 -0.359 18.541 1.00 80.81 204 VAL A CA 1
ATOM 1660 C C . VAL A 1 204 ? -10.855 -1.268 19.688 1.00 80.81 204 VAL A C 1
ATOM 1662 O O . VAL A 1 204 ? -11.664 -2.020 20.224 1.00 80.81 204 VAL A O 1
ATOM 1665 N N . VAL A 1 205 ? -9.575 -1.227 20.043 1.00 82.25 205 VAL A N 1
ATOM 1666 C CA . VAL A 1 205 ? -8.971 -2.120 21.031 1.00 82.25 205 VAL A CA 1
ATOM 1667 C C . VAL A 1 205 ? -8.963 -1.454 22.416 1.00 82.25 205 VAL A C 1
ATOM 1669 O O . VAL A 1 205 ? -8.691 -0.254 22.493 1.00 82.25 205 VAL A O 1
ATOM 1672 N N . PRO A 1 206 ? -9.236 -2.198 23.508 1.00 80.19 206 PRO A N 1
ATOM 1673 C CA . PRO A 1 206 ? -9.228 -1.654 24.867 1.00 80.19 206 PRO A CA 1
ATOM 1674 C C . PRO A 1 206 ? -7.849 -1.128 25.289 1.00 80.19 206 PRO A C 1
ATOM 1676 O O . PRO A 1 206 ? -6.812 -1.482 24.717 1.00 80.19 206 PRO A O 1
ATOM 1679 N N . GLU A 1 207 ? -7.831 -0.277 26.317 1.00 81.50 207 GLU A N 1
ATOM 1680 C CA . GLU A 1 207 ? -6.623 0.432 26.764 1.00 81.50 207 GLU A CA 1
ATOM 1681 C C . GLU A 1 207 ? -5.466 -0.513 27.129 1.00 81.50 207 GLU A C 1
ATOM 1683 O O . GLU A 1 207 ? -4.311 -0.220 26.805 1.00 81.50 207 GLU A O 1
ATOM 1688 N N . SER A 1 208 ? -5.773 -1.682 27.704 1.00 81.88 208 SER A N 1
ATOM 1689 C CA . SER A 1 208 ? -4.816 -2.742 28.061 1.00 81.88 208 SER A CA 1
ATOM 1690 C C . SER A 1 208 ? -3.962 -3.211 26.870 1.00 81.88 208 SER A C 1
ATOM 1692 O O . SER A 1 208 ? -2.758 -3.466 27.010 1.00 81.88 208 SER A O 1
ATOM 1694 N N . LEU A 1 209 ? -4.570 -3.274 25.681 1.00 81.44 209 LEU A N 1
ATOM 1695 C CA . LEU A 1 209 ? -3.991 -3.824 24.455 1.00 81.44 209 LEU A CA 1
ATOM 1696 C C . LEU A 1 209 ? -3.507 -2.754 23.463 1.00 81.44 209 LEU A C 1
ATOM 1698 O O . LEU A 1 209 ? -2.822 -3.077 22.483 1.00 81.44 209 LEU A O 1
ATOM 1702 N N . ARG A 1 210 ? -3.788 -1.472 23.726 1.00 84.56 210 ARG A N 1
ATOM 1703 C CA . ARG A 1 210 ? -3.381 -0.348 22.865 1.00 84.56 210 ARG A CA 1
ATOM 1704 C C . ARG A 1 210 ? -1.862 -0.259 22.689 1.00 84.56 210 ARG A C 1
ATOM 1706 O O . ARG A 1 210 ? -1.384 0.034 21.594 1.00 84.56 210 ARG A O 1
ATOM 1713 N N . LYS A 1 211 ? -1.097 -0.607 23.730 1.00 86.44 211 LYS A N 1
ATOM 1714 C CA . LYS A 1 211 ? 0.380 -0.639 23.705 1.00 86.44 211 LYS A CA 1
ATOM 1715 C C . LYS A 1 211 ? 0.971 -1.618 22.681 1.00 86.44 211 LYS A C 1
ATOM 1717 O O . LYS A 1 211 ? 2.098 -1.422 22.244 1.00 86.44 211 LYS A O 1
ATOM 1722 N N . TYR A 1 212 ? 0.220 -2.644 22.275 1.00 85.31 212 TYR A N 1
ATOM 1723 C CA . TYR A 1 212 ? 0.665 -3.643 21.295 1.00 85.31 212 TYR A CA 1
ATOM 1724 C C . TYR A 1 212 ? 0.324 -3.276 19.843 1.00 85.31 212 TYR A C 1
ATOM 1726 O O . TYR A 1 212 ? 0.642 -4.037 18.929 1.00 85.31 212 TYR A O 1
ATOM 1734 N N . GLY A 1 213 ? -0.300 -2.118 19.604 1.00 84.12 213 GLY A N 1
ATOM 1735 C CA . GLY A 1 213 ? -0.795 -1.725 18.281 1.00 84.12 213 GLY A CA 1
ATOM 1736 C C . GLY A 1 213 ? 0.232 -1.725 17.157 1.00 84.12 213 GLY A C 1
ATOM 1737 O O . GLY A 1 213 ? -0.034 -2.360 16.132 1.00 84.12 213 GLY A O 1
ATOM 1738 N N . PRO A 1 214 ? 1.409 -1.100 17.329 1.00 87.12 214 PRO A N 1
ATOM 1739 C CA . PRO A 1 214 ? 2.445 -1.119 16.300 1.00 87.12 214 PRO A CA 1
ATOM 1740 C C . PRO A 1 214 ? 2.910 -2.545 15.982 1.00 87.12 214 PRO A C 1
ATOM 1742 O O . PRO A 1 214 ? 2.950 -2.950 14.821 1.00 87.12 214 PRO A O 1
ATOM 1745 N N . THR A 1 215 ? 3.159 -3.355 17.019 1.00 89.56 215 THR A N 1
ATOM 1746 C CA . THR A 1 215 ? 3.599 -4.749 16.873 1.00 89.56 215 THR A CA 1
ATOM 1747 C C . THR A 1 215 ? 2.578 -5.584 16.117 1.00 89.56 215 THR A C 1
ATOM 1749 O O . THR A 1 215 ? 2.941 -6.361 15.235 1.00 89.56 215 THR A O 1
ATOM 1752 N N . PHE A 1 216 ? 1.294 -5.420 16.427 1.00 85.06 216 PHE A N 1
ATOM 1753 C CA . PHE A 1 216 ? 0.256 -6.217 15.794 1.00 85.06 216 PHE A CA 1
ATOM 1754 C C . PHE A 1 216 ? -0.061 -5.759 14.369 1.00 85.06 216 PHE A C 1
ATOM 1756 O O . PHE A 1 216 ? -0.276 -6.585 13.482 1.00 85.06 216 PHE A O 1
ATOM 1763 N N . THR A 1 217 ? 0.032 -4.454 14.118 1.00 85.94 217 THR A N 1
ATOM 1764 C CA . THR A 1 217 ? -0.014 -3.884 12.768 1.00 85.94 217 THR A CA 1
ATOM 1765 C C . THR A 1 217 ? 1.110 -4.459 11.908 1.00 85.94 217 THR A C 1
ATOM 1767 O O . THR A 1 217 ? 0.860 -4.972 10.818 1.00 85.94 217 THR A O 1
ATOM 1770 N N . GLN A 1 218 ? 2.345 -4.480 12.415 1.00 89.12 218 GLN A N 1
ATOM 1771 C CA . GLN A 1 218 ? 3.479 -5.092 11.718 1.00 89.12 218 GLN A CA 1
ATOM 1772 C C . GLN A 1 218 ? 3.321 -6.600 11.538 1.00 89.12 218 GLN A C 1
ATOM 1774 O O . GLN A 1 218 ? 3.662 -7.123 10.479 1.00 89.12 218 GLN A O 1
ATOM 1779 N N . PHE A 1 219 ? 2.775 -7.309 12.526 1.00 89.88 219 PHE A N 1
ATOM 1780 C CA . PHE A 1 219 ? 2.454 -8.726 12.387 1.00 89.88 219 PHE A CA 1
ATOM 1781 C C . PHE A 1 219 ? 1.493 -8.974 11.216 1.00 89.88 219 PHE A C 1
ATOM 1783 O O . PHE A 1 219 ? 1.791 -9.796 10.350 1.00 89.88 219 PHE A O 1
ATOM 1790 N N . ALA A 1 220 ? 0.401 -8.210 11.121 1.00 87.56 220 ALA A N 1
ATOM 1791 C CA . ALA A 1 220 ? -0.545 -8.312 10.012 1.00 87.56 220 ALA A CA 1
ATOM 1792 C C . ALA A 1 220 ? 0.113 -8.028 8.646 1.00 87.56 220 ALA A C 1
ATOM 1794 O O . ALA A 1 220 ? -0.114 -8.762 7.683 1.00 87.56 220 ALA A O 1
ATOM 1795 N N . LEU A 1 221 ? 0.984 -7.015 8.561 1.00 90.81 221 LEU A N 1
ATOM 1796 C CA . LEU A 1 221 ? 1.725 -6.708 7.330 1.00 90.81 221 LEU A CA 1
ATOM 1797 C C . LEU A 1 221 ? 2.700 -7.823 6.939 1.00 90.81 221 LEU A C 1
ATOM 1799 O O . LEU A 1 221 ? 2.799 -8.169 5.761 1.00 90.81 221 LEU A O 1
ATOM 1803 N N . ASN A 1 222 ? 3.369 -8.437 7.916 1.00 92.31 222 ASN A N 1
ATOM 1804 C CA . ASN A 1 222 ? 4.280 -9.554 7.675 1.00 92.31 222 ASN A CA 1
ATOM 1805 C C . ASN A 1 222 ? 3.558 -10.793 7.129 1.00 92.31 222 ASN A C 1
ATOM 1807 O O . ASN A 1 222 ? 4.117 -11.491 6.286 1.00 92.31 222 ASN A O 1
ATOM 1811 N N . ILE A 1 223 ? 2.302 -11.043 7.516 1.00 92.69 223 ILE A N 1
ATOM 1812 C CA . ILE A 1 223 ? 1.482 -12.083 6.868 1.00 92.69 223 ILE A CA 1
ATOM 1813 C C . ILE A 1 223 ? 1.316 -11.765 5.372 1.00 92.69 223 ILE A C 1
ATOM 1815 O O . ILE A 1 223 ? 1.483 -12.646 4.527 1.00 92.69 223 ILE A O 1
ATOM 1819 N N . GLY A 1 224 ? 1.076 -10.497 5.026 1.00 91.94 224 GLY A N 1
ATOM 1820 C CA . GLY A 1 224 ? 1.075 -10.025 3.637 1.00 91.94 224 GLY A CA 1
ATOM 1821 C C . GLY A 1 224 ? 2.412 -10.246 2.917 1.00 91.94 224 GLY A C 1
ATOM 1822 O O . GLY A 1 224 ? 2.433 -10.666 1.759 1.00 91.94 224 GLY A O 1
ATOM 1823 N N . HIS A 1 225 ? 3.540 -10.055 3.608 1.00 92.00 225 HIS A N 1
ATOM 1824 C CA . HIS A 1 225 ? 4.863 -10.367 3.059 1.00 92.00 225 HIS A CA 1
ATOM 1825 C C . HIS A 1 225 ? 5.015 -11.859 2.732 1.00 92.00 225 HIS A C 1
ATOM 1827 O O . HIS A 1 225 ? 5.513 -12.194 1.659 1.00 92.00 225 HIS A O 1
ATOM 1833 N N . PHE A 1 226 ? 4.530 -12.771 3.577 1.00 93.00 226 PHE A N 1
ATOM 1834 C CA . PHE A 1 226 ? 4.534 -14.204 3.252 1.00 93.00 226 PHE A CA 1
ATOM 1835 C C . PHE A 1 226 ? 3.642 -14.538 2.052 1.00 93.00 226 PHE A C 1
ATOM 1837 O O . PHE A 1 226 ? 4.021 -15.355 1.210 1.00 93.00 226 PHE A O 1
ATOM 1844 N N . ILE A 1 227 ? 2.496 -13.863 1.918 1.00 91.69 227 ILE A N 1
ATOM 1845 C CA . ILE A 1 227 ? 1.620 -14.005 0.747 1.00 91.69 227 ILE A CA 1
ATOM 1846 C C . ILE A 1 227 ? 2.353 -13.609 -0.543 1.00 91.69 227 ILE A C 1
ATOM 1848 O O . ILE A 1 227 ? 2.104 -14.222 -1.579 1.00 91.69 227 ILE A O 1
ATOM 1852 N N . SER A 1 228 ? 3.314 -12.678 -0.497 1.00 90.88 228 SER A N 1
ATOM 1853 C CA . SER A 1 228 ? 4.149 -12.342 -1.665 1.00 90.88 228 SER A CA 1
ATOM 1854 C C . SER A 1 228 ? 4.975 -13.505 -2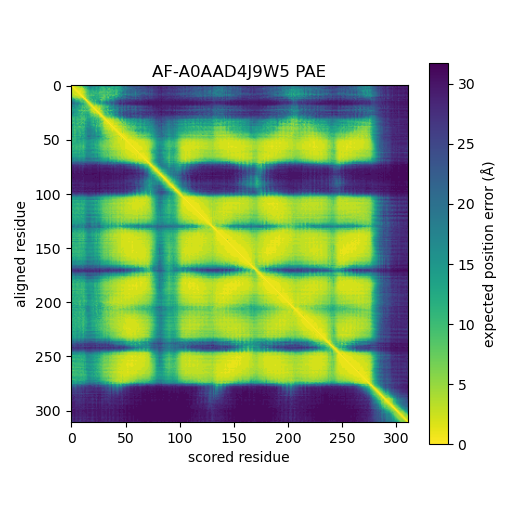.194 1.00 90.88 228 SER A C 1
ATOM 1856 O O . SER A 1 228 ? 5.050 -13.699 -3.407 1.00 90.88 228 SER A O 1
ATOM 1858 N N . LEU A 1 229 ? 5.497 -14.350 -1.307 1.00 89.81 229 LEU A N 1
ATOM 1859 C CA . LEU A 1 229 ? 6.245 -15.540 -1.704 1.00 89.81 229 LEU A CA 1
ATOM 1860 C C . LEU A 1 229 ? 5.332 -16.537 -2.422 1.00 89.81 229 LEU A C 1
ATOM 1862 O O . LEU A 1 229 ? 5.683 -17.058 -3.480 1.00 89.81 229 LEU A O 1
ATOM 1866 N N . ILE A 1 230 ? 4.127 -16.747 -1.887 1.00 89.81 230 ILE A N 1
ATOM 1867 C CA . ILE A 1 230 ? 3.109 -17.612 -2.496 1.00 89.81 230 ILE A CA 1
ATOM 1868 C C . ILE A 1 230 ? 2.681 -17.052 -3.858 1.00 89.81 230 ILE A C 1
ATOM 1870 O O . ILE A 1 230 ? 2.594 -17.795 -4.835 1.00 89.81 230 ILE A O 1
ATOM 1874 N N . PHE A 1 231 ? 2.466 -15.739 -3.943 1.00 89.50 231 PHE A N 1
ATOM 1875 C CA . PHE A 1 231 ? 2.089 -15.055 -5.175 1.00 89.50 231 PHE A CA 1
ATOM 1876 C C . PHE A 1 231 ? 3.144 -15.260 -6.275 1.00 89.50 231 PHE A C 1
ATOM 1878 O O . PHE A 1 231 ? 2.804 -15.662 -7.385 1.00 89.50 231 PHE A O 1
ATOM 1885 N N . ILE A 1 232 ? 4.435 -15.102 -5.967 1.00 87.12 232 ILE A N 1
ATOM 1886 C CA . ILE A 1 232 ? 5.521 -15.357 -6.930 1.00 87.12 232 ILE A CA 1
ATOM 1887 C C . ILE A 1 232 ? 5.495 -16.806 -7.438 1.00 87.12 232 ILE A C 1
ATOM 1889 O O . ILE A 1 232 ? 5.670 -17.035 -8.635 1.00 87.12 232 ILE A O 1
ATOM 1893 N N . VAL A 1 233 ? 5.266 -17.784 -6.554 1.00 86.19 233 VAL A N 1
ATOM 1894 C CA . VAL A 1 233 ? 5.227 -19.210 -6.922 1.00 86.19 233 VAL A CA 1
ATOM 1895 C C . VAL A 1 233 ? 4.041 -19.523 -7.834 1.00 86.19 233 VAL A C 1
ATOM 1897 O O . VAL A 1 233 ? 4.231 -20.183 -8.852 1.00 86.19 233 VAL A O 1
ATOM 1900 N N . ILE A 1 234 ? 2.844 -19.021 -7.514 1.00 84.31 234 ILE A N 1
ATOM 1901 C CA . ILE A 1 234 ? 1.625 -19.253 -8.309 1.00 84.31 234 ILE A CA 1
ATOM 1902 C C . ILE A 1 234 ? 1.770 -18.660 -9.711 1.00 84.31 234 ILE A C 1
ATOM 1904 O O . ILE A 1 234 ? 1.471 -19.312 -10.710 1.00 84.31 234 ILE A O 1
ATOM 1908 N N . PHE A 1 235 ? 2.254 -17.422 -9.802 1.00 75.81 235 PHE A N 1
ATOM 1909 C CA . PHE A 1 235 ? 2.351 -16.720 -11.079 1.00 75.81 235 PHE A CA 1
ATOM 1910 C C . PHE A 1 235 ? 3.620 -17.074 -11.869 1.00 75.81 235 PHE A C 1
ATOM 1912 O O . PHE A 1 235 ? 3.776 -16.623 -13.005 1.00 75.81 235 PHE A O 1
ATOM 1919 N N . ARG A 1 236 ? 4.483 -17.951 -11.327 1.00 73.06 236 ARG A N 1
ATOM 1920 C CA . ARG A 1 236 ? 5.737 -18.394 -11.953 1.00 73.06 236 ARG A CA 1
ATOM 1921 C C . ARG A 1 236 ? 5.546 -18.958 -13.355 1.00 73.06 236 ARG A C 1
ATOM 1923 O O . ARG A 1 236 ? 6.329 -18.644 -14.251 1.00 73.06 236 ARG A O 1
ATOM 1930 N N . ASP A 1 237 ? 4.545 -19.810 -13.536 1.00 67.50 237 ASP A N 1
ATOM 1931 C CA . ASP A 1 237 ? 4.298 -20.451 -14.828 1.00 67.50 237 ASP A CA 1
ATOM 1932 C C . ASP A 1 237 ? 3.605 -19.508 -15.812 1.00 67.50 237 ASP A C 1
ATOM 1934 O O . ASP A 1 237 ? 3.867 -19.579 -17.012 1.00 67.50 237 ASP A O 1
ATOM 1938 N N . LEU A 1 238 ? 2.839 -18.534 -15.310 1.00 61.66 238 LEU A N 1
ATOM 1939 C CA . LEU A 1 238 ? 2.273 -17.471 -16.138 1.00 61.66 238 LEU A CA 1
ATOM 1940 C C . LEU A 1 238 ? 3.365 -16.538 -16.705 1.00 61.66 238 LEU A C 1
ATOM 1942 O O . LEU A 1 238 ? 3.175 -15.973 -17.776 1.00 61.66 238 LEU A O 1
ATOM 1946 N N . PHE A 1 239 ? 4.538 -16.434 -16.061 1.00 61.16 239 PHE A N 1
ATOM 1947 C CA . PHE A 1 239 ? 5.692 -15.677 -16.580 1.00 61.16 239 PHE A CA 1
ATOM 1948 C C . PHE A 1 239 ? 6.410 -16.332 -17.767 1.00 61.16 239 PHE A C 1
ATOM 1950 O O . PHE A 1 239 ? 7.248 -15.680 -18.388 1.00 61.16 239 PHE A O 1
ATOM 1957 N N . LYS A 1 240 ? 6.182 -17.623 -18.046 1.00 55.59 240 LYS A N 1
ATOM 1958 C CA . LYS A 1 240 ? 6.928 -18.349 -19.091 1.00 55.59 240 LYS A CA 1
ATOM 1959 C C . LYS A 1 240 ? 6.327 -18.199 -20.488 1.00 55.59 240 LYS A C 1
ATOM 1961 O O . LYS A 1 240 ? 7.055 -18.399 -21.454 1.00 55.59 240 LYS A O 1
ATOM 1966 N N . ASN A 1 241 ? 5.038 -17.879 -20.589 1.00 54.91 241 ASN A N 1
ATOM 1967 C CA . ASN A 1 241 ? 4.299 -17.976 -21.851 1.00 54.91 241 ASN A CA 1
ATOM 1968 C C . ASN A 1 241 ? 4.366 -16.704 -22.715 1.00 54.91 241 ASN A C 1
ATOM 1970 O O . ASN A 1 241 ? 4.176 -16.801 -23.923 1.00 54.91 241 ASN A O 1
ATOM 1974 N N . ASP A 1 242 ? 4.687 -15.545 -22.132 1.00 55.41 242 ASP A N 1
ATOM 1975 C CA . ASP A 1 242 ? 4.857 -14.286 -22.869 1.00 55.41 242 ASP A CA 1
ATOM 1976 C C . ASP A 1 242 ? 6.354 -14.044 -23.149 1.00 55.41 242 ASP A C 1
ATOM 1978 O O . ASP A 1 242 ? 7.076 -13.506 -22.311 1.00 55.41 242 ASP A O 1
ATOM 1982 N N . LEU A 1 243 ? 6.834 -14.460 -24.326 1.00 51.09 243 LEU A N 1
ATOM 1983 C CA . LEU A 1 243 ? 8.232 -14.281 -24.764 1.00 51.09 243 LEU A CA 1
ATOM 1984 C C . LEU A 1 243 ? 8.614 -12.807 -25.014 1.00 51.09 243 LEU A C 1
ATOM 1986 O O . LEU A 1 243 ? 9.789 -12.461 -24.899 1.00 51.09 243 LEU A O 1
ATOM 1990 N N . ASP A 1 244 ? 7.632 -11.941 -25.281 1.00 55.28 244 ASP A N 1
ATOM 1991 C CA . ASP A 1 244 ? 7.848 -10.531 -25.648 1.00 55.28 244 ASP A CA 1
ATOM 1992 C C . ASP A 1 244 ? 7.747 -9.547 -24.464 1.00 55.28 244 ASP A C 1
ATOM 1994 O O . ASP A 1 244 ? 8.052 -8.359 -24.600 1.00 55.28 244 ASP A O 1
ATOM 1998 N N . LEU A 1 245 ? 7.333 -10.011 -23.278 1.00 58.75 245 LEU A N 1
ATOM 1999 C CA . LEU A 1 245 ? 7.180 -9.186 -22.075 1.00 58.75 245 LEU A CA 1
ATOM 2000 C C . LEU A 1 245 ? 8.210 -9.570 -21.011 1.00 58.75 245 LEU A C 1
ATOM 2002 O O . LEU A 1 245 ? 8.539 -10.736 -20.807 1.00 58.75 245 LEU A O 1
ATOM 2006 N N . SER A 1 246 ? 8.696 -8.582 -20.255 1.00 71.94 246 SER A N 1
ATOM 2007 C CA . SER A 1 246 ? 9.472 -8.895 -19.053 1.00 71.94 246 SER A CA 1
ATOM 2008 C C . SER A 1 246 ? 8.594 -9.636 -18.052 1.00 71.94 246 SER A C 1
ATOM 2010 O O . SER A 1 246 ? 7.486 -9.189 -17.735 1.00 71.94 246 SER A O 1
ATOM 2012 N N . ARG A 1 247 ? 9.137 -10.721 -17.486 1.00 79.31 247 ARG A N 1
ATOM 2013 C CA . ARG A 1 247 ? 8.532 -11.467 -16.370 1.00 79.31 247 ARG A CA 1
ATOM 2014 C C . ARG A 1 247 ? 8.097 -10.529 -15.239 1.00 79.31 247 ARG A C 1
ATOM 2016 O O . ARG A 1 247 ? 7.040 -10.723 -14.647 1.00 79.31 247 ARG A O 1
ATOM 2023 N N . LEU A 1 248 ? 8.877 -9.474 -15.001 1.00 83.00 248 LEU A N 1
ATOM 2024 C CA . LEU A 1 248 ? 8.600 -8.467 -13.983 1.00 83.00 248 LEU A CA 1
ATOM 2025 C C . LEU A 1 248 ? 7.414 -7.558 -14.351 1.00 83.00 248 LEU A C 1
ATOM 2027 O O . LEU A 1 248 ? 6.606 -7.207 -13.497 1.00 83.00 248 LEU A O 1
ATOM 2031 N N . GLY A 1 249 ? 7.247 -7.232 -15.634 1.00 86.94 249 GLY A N 1
ATOM 2032 C CA . GLY A 1 249 ? 6.100 -6.460 -16.116 1.00 86.94 249 GLY A CA 1
ATOM 2033 C C . GLY A 1 249 ? 4.791 -7.241 -15.980 1.00 86.94 249 GLY A C 1
ATOM 2034 O O . GLY A 1 249 ? 3.791 -6.700 -15.510 1.00 86.94 249 GLY A O 1
ATOM 2035 N N . VAL A 1 250 ? 4.814 -8.536 -16.315 1.00 86.44 250 VAL A N 1
ATOM 2036 C CA . VAL A 1 250 ? 3.671 -9.444 -16.109 1.00 86.44 250 VAL A CA 1
ATOM 2037 C C . VAL A 1 250 ? 3.330 -9.560 -14.619 1.00 86.44 250 VAL A C 1
ATOM 2039 O O . VAL A 1 250 ? 2.152 -9.521 -14.261 1.00 86.44 250 VAL A O 1
ATOM 2042 N N . TYR A 1 251 ? 4.341 -9.631 -13.746 1.00 89.75 251 TYR A N 1
ATOM 2043 C CA . TYR A 1 251 ? 4.151 -9.613 -12.294 1.00 89.75 251 TYR A CA 1
ATOM 2044 C C . TYR A 1 251 ? 3.397 -8.356 -11.833 1.00 89.75 251 TYR A C 1
ATOM 2046 O O . TYR A 1 251 ? 2.361 -8.479 -11.178 1.00 89.75 251 TYR A O 1
ATOM 2054 N N . TYR A 1 252 ? 3.847 -7.157 -12.223 1.00 92.69 252 TYR A N 1
ATOM 2055 C CA . TYR A 1 252 ? 3.190 -5.905 -11.827 1.00 92.69 252 TYR A CA 1
ATOM 2056 C C . TYR A 1 252 ? 1.775 -5.763 -12.381 1.00 92.69 252 TYR A C 1
ATOM 2058 O O . TYR A 1 252 ? 0.895 -5.270 -11.676 1.00 92.69 252 TYR A O 1
ATOM 2066 N N . ARG A 1 253 ? 1.526 -6.237 -13.608 1.00 92.50 253 ARG A N 1
ATOM 2067 C CA . ARG A 1 253 ? 0.177 -6.273 -14.188 1.00 92.50 253 ARG A CA 1
ATOM 2068 C C . ARG A 1 253 ? -0.774 -7.096 -13.317 1.00 92.50 253 ARG A C 1
ATOM 2070 O O . ARG A 1 253 ? -1.843 -6.613 -12.951 1.00 92.50 253 ARG A O 1
ATOM 2077 N N . ASN A 1 254 ? -0.372 -8.314 -12.956 1.00 92.12 254 ASN A N 1
ATOM 2078 C CA . ASN A 1 254 ? -1.198 -9.211 -12.147 1.00 92.12 254 ASN A CA 1
ATOM 2079 C C . ASN A 1 254 ? -1.382 -8.679 -10.723 1.00 92.12 254 ASN A C 1
ATOM 2081 O O . ASN A 1 254 ? -2.494 -8.711 -10.197 1.00 92.12 254 ASN A O 1
ATOM 2085 N N . LEU A 1 255 ? -0.318 -8.141 -10.119 1.00 94.44 255 LEU A N 1
ATOM 2086 C CA . LEU A 1 255 ? -0.400 -7.512 -8.805 1.00 94.44 255 LEU A CA 1
ATOM 2087 C C . LEU A 1 255 ? -1.362 -6.318 -8.823 1.00 94.44 255 LEU A C 1
ATOM 2089 O O . LEU A 1 255 ? -2.199 -6.202 -7.934 1.00 94.44 255 LEU A O 1
ATOM 2093 N N . GLY A 1 256 ? -1.321 -5.488 -9.869 1.00 95.75 256 GLY A N 1
ATOM 2094 C CA . GLY A 1 256 ? -2.260 -4.381 -10.055 1.00 95.75 256 GLY A CA 1
ATOM 2095 C C . GLY A 1 256 ? -3.719 -4.838 -10.115 1.00 95.75 256 GLY A C 1
ATOM 2096 O O . GLY A 1 256 ? -4.574 -4.224 -9.477 1.00 95.75 256 GLY A O 1
ATOM 2097 N N . CYS A 1 257 ? -4.008 -5.949 -10.803 1.00 95.25 257 CYS A N 1
ATOM 2098 C CA . CYS A 1 257 ? -5.343 -6.554 -10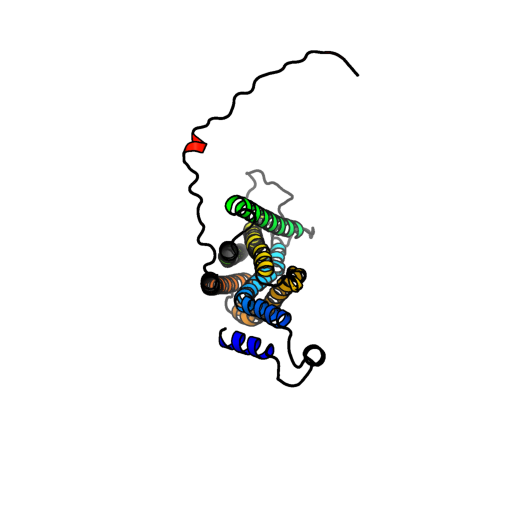.801 1.00 95.25 257 CYS A CA 1
ATOM 2099 C C . CYS A 1 257 ? -5.764 -7.016 -9.398 1.00 95.25 257 CYS A C 1
ATOM 2101 O O . CYS A 1 257 ? -6.888 -6.742 -8.980 1.00 95.25 257 CYS A O 1
ATOM 2103 N N . VAL A 1 258 ? -4.869 -7.666 -8.648 1.00 95.38 258 VAL A N 1
ATOM 2104 C CA . VAL A 1 258 ? -5.145 -8.095 -7.266 1.00 95.38 258 VAL A CA 1
ATOM 2105 C C . VAL A 1 258 ? -5.386 -6.894 -6.348 1.00 95.38 258 VAL A C 1
ATOM 2107 O O . VAL A 1 258 ? -6.346 -6.903 -5.580 1.00 95.38 258 VAL A O 1
ATOM 2110 N N . CYS A 1 259 ? -4.591 -5.828 -6.464 1.00 96.62 259 CYS A N 1
ATOM 2111 C CA . CYS A 1 259 ? -4.798 -4.578 -5.733 1.00 96.62 259 CYS A CA 1
ATOM 2112 C C . CYS A 1 259 ? -6.146 -3.923 -6.073 1.00 96.62 259 CYS A C 1
ATOM 2114 O O . CYS A 1 259 ? -6.839 -3.455 -5.172 1.00 96.62 259 CYS A O 1
ATOM 2116 N N . ALA A 1 260 ? -6.557 -3.930 -7.346 1.00 97.25 260 ALA A N 1
ATOM 2117 C CA . ALA A 1 260 ? -7.849 -3.389 -7.768 1.00 97.25 260 ALA A CA 1
ATOM 2118 C C . ALA A 1 260 ? -9.032 -4.191 -7.199 1.00 97.25 260 ALA A C 1
ATOM 2120 O O . ALA A 1 260 ? -9.989 -3.606 -6.689 1.00 97.25 260 ALA A O 1
ATOM 2121 N N . VAL A 1 261 ? -8.951 -5.527 -7.219 1.00 96.62 261 VAL A N 1
ATOM 2122 C CA . VAL A 1 261 ? -9.954 -6.397 -6.582 1.00 96.62 261 VAL A CA 1
ATOM 2123 C C . VAL A 1 261 ? -9.991 -6.158 -5.072 1.00 96.62 261 VAL A C 1
ATOM 2125 O O . VAL A 1 261 ? -11.070 -6.007 -4.500 1.00 96.62 261 VAL A O 1
ATOM 2128 N N . ASN A 1 262 ? -8.826 -6.052 -4.428 1.00 95.88 262 ASN A N 1
ATOM 2129 C CA . ASN A 1 262 ? -8.730 -5.769 -2.999 1.00 95.88 262 ASN A CA 1
ATOM 2130 C C . ASN A 1 262 ? -9.355 -4.424 -2.628 1.00 95.88 262 ASN A C 1
ATOM 2132 O O . ASN A 1 262 ? -10.044 -4.337 -1.619 1.00 95.88 262 ASN A O 1
ATOM 2136 N N . PHE A 1 263 ? -9.172 -3.389 -3.449 1.00 96.38 263 PHE A N 1
ATOM 2137 C CA . PHE A 1 263 ? -9.837 -2.106 -3.246 1.00 96.38 263 PHE A CA 1
ATOM 2138 C C . PHE A 1 263 ? -11.368 -2.240 -3.307 1.00 96.38 263 PHE A C 1
ATOM 2140 O O . PHE A 1 263 ? -12.061 -1.706 -2.445 1.00 96.38 263 PHE A O 1
ATOM 2147 N N . GLY A 1 264 ? -11.905 -3.024 -4.249 1.00 95.44 264 GLY A N 1
ATOM 2148 C CA . GLY A 1 264 ? -13.342 -3.317 -4.306 1.00 95.44 264 GLY A CA 1
ATOM 2149 C C . GLY A 1 264 ? -13.861 -4.032 -3.051 1.00 95.44 264 GLY A C 1
ATOM 2150 O O . GLY A 1 264 ? -14.877 -3.629 -2.479 1.00 95.44 264 GLY A O 1
ATOM 2151 N N . ILE A 1 265 ? -13.131 -5.049 -2.578 1.00 94.62 265 ILE A N 1
ATOM 2152 C CA . ILE A 1 265 ? -13.443 -5.760 -1.326 1.00 94.62 265 ILE A CA 1
ATOM 2153 C C . ILE A 1 265 ? -13.369 -4.796 -0.137 1.00 94.62 265 ILE A C 1
ATOM 2155 O O . ILE A 1 265 ? -14.269 -4.784 0.703 1.00 94.62 265 ILE A O 1
ATOM 2159 N N . TYR A 1 266 ? -12.342 -3.948 -0.087 1.00 94.88 266 TYR A N 1
ATOM 2160 C CA . TYR A 1 266 ? -12.190 -2.932 0.944 1.00 94.88 266 TYR A CA 1
ATOM 2161 C C . TYR A 1 266 ? -13.371 -1.969 0.970 1.00 94.88 266 TYR A C 1
ATOM 2163 O O . TYR A 1 266 ? -13.910 -1.726 2.040 1.00 94.88 266 TYR A O 1
ATOM 2171 N N . CYS A 1 267 ? -13.823 -1.456 -0.176 1.00 93.94 267 CYS A N 1
ATOM 2172 C CA . CYS A 1 267 ? -14.999 -0.589 -0.233 1.00 93.94 267 CYS A CA 1
ATOM 2173 C C . CYS A 1 267 ? -16.238 -1.281 0.347 1.00 93.94 267 CYS A C 1
ATOM 2175 O O . CYS A 1 267 ? -16.959 -0.680 1.144 1.00 93.94 267 CYS A O 1
ATOM 2177 N N . TYR A 1 268 ? -16.461 -2.554 0.010 1.00 92.06 268 TYR A N 1
ATOM 2178 C CA . TYR A 1 268 ? -17.562 -3.329 0.582 1.00 92.06 268 TYR A CA 1
ATOM 2179 C C . TYR A 1 268 ? -17.442 -3.443 2.109 1.00 92.06 268 TYR A C 1
ATOM 2181 O O . TYR A 1 268 ? -18.367 -3.066 2.832 1.00 92.06 268 TYR A O 1
ATOM 2189 N N . VAL A 1 269 ? -16.281 -3.871 2.612 1.00 90.69 269 VAL A N 1
ATOM 2190 C CA . VAL A 1 269 ? -16.016 -3.988 4.053 1.00 90.69 269 VAL A CA 1
ATOM 2191 C C . VAL A 1 269 ? -16.159 -2.627 4.741 1.00 90.69 269 VAL A C 1
ATOM 2193 O O . VAL A 1 269 ? -16.873 -2.510 5.730 1.00 90.69 269 VAL A O 1
ATOM 2196 N N . ALA A 1 270 ? -15.585 -1.563 4.190 1.00 89.69 270 ALA A N 1
ATOM 2197 C CA . ALA A 1 270 ? -15.650 -0.222 4.754 1.00 89.69 270 ALA A CA 1
ATOM 2198 C C . ALA A 1 270 ? -17.093 0.290 4.878 1.00 89.69 270 ALA A C 1
ATOM 2200 O O . ALA A 1 270 ? -17.445 0.876 5.900 1.00 89.69 270 ALA A O 1
ATOM 2201 N N . THR A 1 271 ? -17.960 0.020 3.893 1.00 86.56 271 THR A N 1
ATOM 2202 C CA . THR A 1 271 ? -19.385 0.385 3.996 1.00 86.56 271 THR A CA 1
ATOM 2203 C C . THR A 1 271 ? -20.120 -0.401 5.079 1.00 86.56 271 THR A C 1
ATOM 2205 O O . THR A 1 271 ? -21.000 0.151 5.737 1.00 86.56 271 THR A O 1
ATOM 2208 N N . TYR A 1 272 ? -19.752 -1.664 5.304 1.00 86.31 272 TYR A N 1
ATOM 2209 C CA . TYR A 1 272 ? -20.297 -2.465 6.397 1.00 86.31 272 TYR A CA 1
ATOM 2210 C C . TYR A 1 272 ? -19.881 -1.903 7.767 1.00 86.31 272 TYR A C 1
ATOM 2212 O O . TYR A 1 272 ? -20.725 -1.744 8.647 1.00 86.31 272 TYR A O 1
ATOM 2220 N N . TYR A 1 273 ? -18.614 -1.512 7.930 1.00 80.81 273 TYR A N 1
ATOM 2221 C CA . TYR A 1 273 ? -18.115 -0.913 9.175 1.00 80.81 273 TYR A CA 1
ATOM 2222 C C . TYR A 1 273 ? -18.680 0.486 9.422 1.00 80.81 273 TYR A C 1
ATOM 2224 O O . TYR A 1 273 ? -18.978 0.827 10.564 1.00 80.81 273 TYR A O 1
ATOM 2232 N N . ALA A 1 274 ? -18.876 1.285 8.371 1.00 80.25 274 ALA A N 1
ATOM 2233 C CA . ALA A 1 274 ? -19.525 2.589 8.488 1.00 80.25 274 ALA A CA 1
ATOM 2234 C C . ALA A 1 274 ? -20.985 2.470 8.962 1.00 80.25 274 ALA A C 1
ATOM 2236 O O . ALA A 1 274 ? -21.472 3.350 9.655 1.00 80.25 274 ALA A O 1
ATOM 2237 N N . LYS A 1 275 ? -21.681 1.372 8.629 1.00 78.62 275 LYS A N 1
ATOM 2238 C CA . LYS A 1 275 ? -23.054 1.104 9.100 1.00 78.62 275 LYS A CA 1
ATOM 2239 C C . LYS A 1 275 ? -23.129 0.573 10.532 1.00 78.62 275 LYS A C 1
ATOM 2241 O O . LYS A 1 275 ? -24.187 0.644 11.140 1.00 78.62 275 LYS A O 1
ATOM 2246 N N . GLN A 1 276 ? -22.042 -0.002 11.042 1.00 71.06 276 GLN A N 1
ATOM 2247 C CA . GLN A 1 276 ? -21.956 -0.503 12.416 1.00 71.06 276 GLN A CA 1
ATOM 2248 C C . GLN A 1 276 ? -21.590 0.582 13.437 1.00 71.06 276 GLN A C 1
ATOM 2250 O O . GLN A 1 276 ? -21.504 0.268 14.621 1.00 71.06 276 GLN A O 1
ATOM 2255 N N . GLU A 1 277 ? -21.347 1.828 13.017 1.00 61.50 277 GLU A N 1
ATOM 2256 C CA . GLU A 1 277 ? -21.245 2.943 13.963 1.00 61.50 277 GLU A CA 1
ATOM 2257 C C . GLU A 1 277 ? -22.607 3.151 14.646 1.00 61.50 277 GLU A C 1
ATOM 2259 O O . GLU A 1 277 ? -23.601 3.358 13.945 1.00 61.50 277 GLU A O 1
ATOM 2264 N N . PRO A 1 278 ? -22.692 3.057 15.988 1.00 46.41 278 PRO A N 1
ATOM 2265 C CA . PRO A 1 278 ? -23.892 3.468 16.695 1.00 46.41 278 PRO A CA 1
ATOM 2266 C C . PRO A 1 278 ? -24.134 4.957 16.432 1.00 46.41 278 PRO A C 1
ATOM 2268 O O . PRO A 1 278 ? -23.201 5.759 16.391 1.00 46.41 278 PRO A O 1
ATOM 2271 N N . SER A 1 279 ? -25.402 5.288 16.205 1.00 35.22 279 SER A N 1
ATOM 2272 C CA . SER A 1 279 ? -25.936 6.624 15.939 1.00 35.22 279 SER A CA 1
ATOM 2273 C C . SER A 1 279 ? -25.846 7.539 17.172 1.00 35.22 279 SER A C 1
ATOM 2275 O O . SER A 1 279 ? -26.853 8.092 17.593 1.00 35.22 279 SER A O 1
ATOM 2277 N N . ASP A 1 280 ? -24.657 7.722 17.740 1.00 38.41 280 ASP A N 1
ATOM 2278 C CA . ASP A 1 280 ? -24.426 8.615 18.879 1.00 38.41 280 ASP A CA 1
ATOM 2279 C C . ASP A 1 280 ? -23.526 9.778 18.447 1.00 38.41 280 ASP A C 1
ATOM 2281 O O . ASP A 1 280 ? -22.370 9.887 18.851 1.00 38.41 280 ASP A O 1
ATOM 2285 N N . ALA A 1 281 ? -24.052 10.613 17.550 1.00 38.75 281 ALA A N 1
ATOM 2286 C CA . ALA A 1 281 ? -23.661 12.011 17.357 1.00 38.75 281 ALA A CA 1
ATOM 2287 C C . ALA A 1 281 ? -24.621 12.647 16.343 1.00 38.75 281 ALA A C 1
ATOM 2289 O O . ALA A 1 281 ? -24.246 12.993 15.220 1.00 38.75 281 ALA A O 1
ATOM 2290 N N . GLU A 1 282 ? -25.882 12.798 16.741 1.00 33.06 282 GLU A N 1
ATOM 2291 C CA . GLU A 1 282 ? -26.642 13.962 16.300 1.00 33.06 282 GLU A CA 1
ATOM 2292 C C . GLU A 1 282 ? -25.831 15.169 16.795 1.00 33.06 282 GLU A C 1
ATOM 2294 O O . GLU A 1 282 ? -25.733 15.445 17.989 1.00 33.06 282 GLU A O 1
ATOM 2299 N N . VAL A 1 283 ? -25.061 15.759 15.882 1.00 37.59 283 VAL A N 1
ATOM 2300 C CA . VAL A 1 283 ? -24.304 16.977 16.140 1.00 37.59 283 VAL A CA 1
ATOM 2301 C C . VAL A 1 283 ? -25.349 18.071 16.295 1.00 37.59 283 VAL A C 1
ATOM 2303 O O . VAL A 1 283 ? -25.832 18.599 15.294 1.00 37.59 283 VAL A O 1
ATOM 2306 N N . ASP A 1 284 ? -25.700 18.394 17.539 1.00 32.25 284 ASP A N 1
ATOM 2307 C CA . ASP A 1 284 ? -26.219 19.713 17.884 1.00 32.25 284 ASP A CA 1
ATOM 2308 C C . ASP A 1 284 ? -25.170 20.720 17.404 1.00 32.25 284 ASP A C 1
ATOM 2310 O O . ASP A 1 284 ? -24.127 20.927 18.028 1.00 32.25 284 ASP A O 1
ATOM 2314 N N . VAL A 1 285 ? -25.406 21.285 16.223 1.00 36.53 285 VAL A N 1
ATOM 2315 C CA . VAL A 1 285 ? -24.747 22.506 15.781 1.00 36.53 285 VAL A CA 1
ATOM 2316 C C . VAL A 1 285 ? -25.296 23.587 16.706 1.00 36.53 285 VAL A C 1
ATOM 2318 O O . VAL A 1 285 ? -26.492 23.867 16.625 1.00 36.53 285 VAL A O 1
ATOM 2321 N N . PRO A 1 286 ? -24.496 24.205 17.592 1.00 35.69 286 PRO A N 1
ATOM 2322 C CA . PRO A 1 286 ? -24.986 25.358 18.321 1.00 35.69 286 PRO A CA 1
ATOM 2323 C C . PRO A 1 286 ? -25.230 26.447 17.276 1.00 35.69 286 PRO A C 1
ATOM 2325 O O . PRO A 1 286 ? -24.280 26.936 16.658 1.00 35.69 286 PRO A O 1
ATOM 2328 N N . GLU A 1 287 ? -26.492 26.806 17.034 1.00 38.62 287 GLU A N 1
ATOM 2329 C CA . GLU A 1 287 ? -26.822 28.070 16.383 1.00 38.62 287 GLU A CA 1
ATOM 2330 C C . GLU A 1 287 ? -26.227 29.178 17.259 1.00 38.62 287 GLU A C 1
ATOM 2332 O O . GLU A 1 287 ? -26.774 29.544 18.297 1.00 38.62 287 GLU A O 1
ATOM 2337 N N . LEU A 1 288 ? -25.045 29.669 16.884 1.00 43.50 288 LEU A N 1
ATOM 2338 C CA . LEU A 1 288 ? -24.466 30.866 17.480 1.00 43.50 288 LEU A CA 1
ATOM 2339 C C . LEU A 1 288 ? -25.428 32.031 17.195 1.00 43.50 288 LEU A C 1
ATOM 2341 O O . LEU A 1 288 ? -25.677 32.321 16.020 1.00 43.50 288 LEU A O 1
ATOM 2345 N N . PRO A 1 289 ? -25.974 32.713 18.220 1.00 41.94 289 PRO A N 1
ATOM 2346 C CA . PRO A 1 289 ? -26.849 33.853 18.003 1.00 41.94 289 PRO A CA 1
ATOM 2347 C C . PRO A 1 289 ? -26.103 34.951 17.239 1.00 41.94 289 PRO A C 1
ATOM 2349 O O . PRO A 1 289 ? -24.998 35.350 17.615 1.00 41.94 289 PRO A O 1
ATOM 2352 N N . LEU A 1 290 ? -26.736 35.462 16.181 1.00 48.12 290 LEU A N 1
ATOM 2353 C CA . LEU A 1 290 ? -26.211 36.467 15.244 1.00 48.12 290 LEU A CA 1
ATOM 2354 C C . LEU A 1 290 ? -25.723 37.778 15.911 1.00 48.12 290 LEU A C 1
ATOM 2356 O O . LEU A 1 290 ? -25.104 38.609 15.250 1.00 48.12 290 LEU A O 1
ATOM 2360 N N . GLU A 1 291 ? -25.980 37.975 17.208 1.00 49.22 291 GLU A N 1
ATOM 2361 C CA . GLU A 1 291 ? -25.580 39.163 17.969 1.00 49.22 291 GLU A CA 1
ATOM 2362 C C . GLU A 1 291 ? -24.066 39.257 18.230 1.00 49.22 291 GLU A C 1
ATOM 2364 O O . GLU A 1 291 ? -23.544 40.365 18.340 1.00 49.22 291 GLU A O 1
ATOM 2369 N N . GLN A 1 292 ? -23.325 38.140 18.261 1.00 48.00 292 GLN A N 1
ATOM 2370 C CA . GLN A 1 292 ? -21.874 38.175 18.529 1.00 48.00 292 GLN A CA 1
ATOM 2371 C C . GLN A 1 292 ? -21.013 38.569 17.316 1.00 48.00 292 GLN A C 1
ATOM 2373 O O . GLN A 1 292 ? -19.863 38.960 17.494 1.00 48.00 292 GLN A O 1
ATOM 2378 N N . LEU A 1 293 ? -21.550 38.523 16.089 1.00 47.25 293 LEU A N 1
ATOM 2379 C CA . LEU A 1 293 ? -20.827 38.943 14.875 1.00 47.25 293 LEU A CA 1
ATOM 2380 C C . LEU A 1 293 ? -20.910 40.457 14.607 1.00 47.25 293 LEU A C 1
ATOM 2382 O O . LEU A 1 293 ? -20.196 40.955 13.738 1.00 47.25 293 LEU A O 1
ATOM 2386 N N . LEU A 1 294 ? -21.764 41.193 15.331 1.00 46.50 294 LEU A N 1
ATOM 2387 C CA . LEU A 1 294 ? -21.941 42.643 15.163 1.00 46.50 294 LEU A CA 1
ATOM 2388 C C . LEU A 1 294 ? -21.127 43.492 16.148 1.00 46.50 294 LEU A C 1
ATOM 2390 O O . LEU A 1 294 ? -21.035 44.706 15.968 1.00 46.50 294 LEU A O 1
ATOM 2394 N N . GLN A 1 295 ? -20.503 42.889 17.161 1.00 46.28 295 GLN A N 1
ATOM 2395 C CA . GLN A 1 295 ? -19.589 43.608 18.047 1.00 46.28 295 GLN A CA 1
ATOM 2396 C C . GLN A 1 295 ? -18.176 43.556 17.460 1.00 46.28 295 GLN A C 1
ATOM 2398 O O . GLN A 1 295 ? -17.437 42.589 17.631 1.00 46.28 295 GLN A O 1
ATOM 2403 N N . GLY A 1 296 ? -17.831 44.601 16.702 1.00 41.06 296 GLY A N 1
ATOM 2404 C CA . GLY A 1 296 ? -16.479 44.823 16.189 1.00 41.06 296 GLY A CA 1
ATOM 2405 C C . GLY A 1 296 ? -15.427 44.907 17.310 1.00 41.06 296 GLY A C 1
ATOM 2406 O O . GLY A 1 296 ? -15.777 45.115 18.474 1.00 41.06 296 GLY A O 1
ATOM 2407 N N . PRO A 1 297 ? 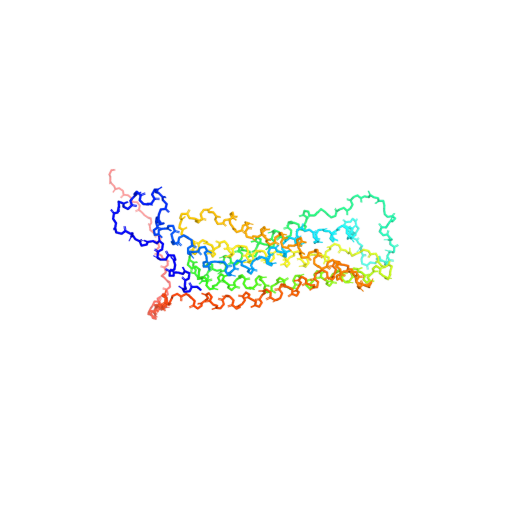-14.135 44.727 16.983 1.00 39.59 297 PRO A N 1
ATOM 2408 C CA . PRO A 1 297 ? -13.080 44.600 17.985 1.00 39.59 297 PRO A CA 1
ATOM 2409 C C . PRO A 1 297 ? -12.913 45.895 18.806 1.00 39.59 297 PRO A C 1
ATOM 2411 O O . PRO A 1 297 ? -13.017 46.983 18.238 1.00 39.59 297 PRO A O 1
ATOM 2414 N N . PRO A 1 298 ? -12.632 45.803 20.122 1.00 40.31 298 PRO A N 1
ATOM 2415 C CA . PRO A 1 298 ? -12.478 46.976 20.977 1.00 40.31 298 PRO A CA 1
ATOM 2416 C C . PRO A 1 298 ? -11.179 47.743 20.678 1.00 40.31 298 PRO A C 1
ATOM 2418 O O . PRO A 1 298 ? -10.113 47.151 20.497 1.00 40.31 298 PRO A O 1
ATOM 2421 N N . GLU A 1 299 ? -11.289 49.073 20.643 1.00 36.66 299 GLU A N 1
ATOM 2422 C CA . GLU A 1 299 ? -10.186 50.021 20.461 1.00 36.66 299 GLU A CA 1
ATOM 2423 C C . GLU A 1 299 ? -9.192 50.002 21.632 1.00 36.66 299 GLU A C 1
ATOM 2425 O O . GLU A 1 299 ? -9.555 49.977 22.808 1.00 36.66 299 GLU A O 1
ATOM 2430 N N . SER A 1 300 ? -7.907 50.076 21.289 1.00 43.47 300 SER A N 1
ATOM 2431 C CA . SER A 1 300 ? -6.783 50.263 22.201 1.00 43.47 300 SER A CA 1
ATOM 2432 C C . SER A 1 300 ? -6.580 51.744 22.557 1.00 43.47 300 SER A C 1
ATOM 2434 O O . SER A 1 300 ? -6.222 52.529 21.682 1.00 43.47 300 SER A O 1
ATOM 2436 N N . SER A 1 301 ? -6.700 52.123 23.832 1.00 32.47 301 SER A N 1
ATOM 2437 C CA . SER A 1 301 ? -6.010 53.279 24.445 1.00 32.47 301 SER A CA 1
ATOM 2438 C C . SER A 1 301 ? -6.151 53.172 25.978 1.00 32.47 301 SER A C 1
ATOM 2440 O O . SER A 1 301 ? -7.155 52.655 26.447 1.00 32.47 301 SER A O 1
ATOM 2442 N N . GLY A 1 302 ? -5.213 53.556 26.837 1.00 32.72 302 GLY A N 1
ATOM 2443 C CA . GLY A 1 302 ? -3.965 54.268 26.646 1.00 32.72 302 GLY A CA 1
ATOM 2444 C C . GLY A 1 302 ? -3.050 54.101 27.865 1.00 32.72 302 GLY A C 1
ATOM 2445 O O . GLY A 1 302 ? -3.412 53.520 28.886 1.00 32.72 302 GLY A O 1
ATOM 2446 N N . TYR A 1 303 ? -1.830 54.592 27.688 1.00 38.94 303 TYR A N 1
ATOM 2447 C CA . TYR A 1 303 ? -0.791 54.737 28.696 1.00 38.94 303 TYR A CA 1
ATOM 2448 C C . TYR A 1 303 ? -1.202 55.759 29.760 1.00 38.94 303 TYR A C 1
ATOM 2450 O O . TYR A 1 303 ? -1.567 56.872 29.399 1.00 38.94 303 TYR A O 1
ATOM 2458 N N . GLU A 1 304 ? -0.998 55.445 31.038 1.00 36.97 304 GLU A N 1
ATOM 2459 C CA . GLU A 1 304 ? -0.755 56.463 32.063 1.00 36.97 304 GLU A CA 1
ATOM 2460 C C . GLU A 1 304 ? 0.298 55.955 33.052 1.00 36.97 304 GLU A C 1
ATOM 2462 O O . GLU A 1 304 ? 0.154 54.914 33.692 1.00 36.97 304 GLU A O 1
ATOM 2467 N N . ALA A 1 305 ? 1.404 56.692 33.111 1.00 41.09 305 ALA A N 1
ATOM 2468 C CA . ALA A 1 305 ? 2.460 56.562 34.095 1.00 41.09 305 ALA A CA 1
ATOM 2469 C C . ALA A 1 305 ? 2.394 57.788 35.009 1.00 41.09 305 ALA A C 1
ATOM 2471 O O . ALA A 1 305 ? 2.490 58.902 34.503 1.00 41.09 305 ALA A O 1
ATOM 2472 N N . SER A 1 306 ? 2.304 57.586 36.325 1.00 36.88 306 SER A N 1
ATOM 2473 C CA . SER A 1 306 ? 2.775 58.548 37.332 1.00 36.88 306 SER A CA 1
ATOM 2474 C C . SER A 1 306 ? 2.735 57.945 38.740 1.00 36.88 306 SER A C 1
ATOM 2476 O O . SER A 1 306 ? 1.673 57.694 39.296 1.00 36.88 306 SER A O 1
ATOM 2478 N N . GLU A 1 307 ? 3.936 57.688 39.253 1.00 39.91 307 GLU A N 1
ATOM 2479 C CA . GLU A 1 307 ? 4.458 58.084 40.568 1.00 39.91 307 GLU A CA 1
ATOM 2480 C C . GLU A 1 307 ? 3.609 58.056 41.864 1.00 39.91 307 GLU A C 1
ATOM 2482 O O . GLU A 1 307 ? 2.608 58.745 42.015 1.00 39.91 307 GLU A O 1
ATOM 2487 N N . GLN A 1 308 ? 4.258 57.434 42.864 1.00 37.91 308 GLN A N 1
ATOM 2488 C CA . GLN A 1 308 ? 4.488 57.879 44.253 1.00 37.91 308 GLN A CA 1
ATOM 2489 C C . GLN A 1 308 ? 3.637 57.340 45.428 1.00 37.91 308 GLN A C 1
ATOM 2491 O O . GLN A 1 308 ? 2.464 57.640 45.596 1.00 37.91 308 GLN A O 1
ATOM 2496 N N . GLN A 1 309 ? 4.403 56.680 46.318 1.00 38.56 309 GLN A N 1
ATOM 2497 C CA . GLN A 1 309 ? 4.388 56.679 47.793 1.00 38.56 309 GLN A CA 1
ATOM 2498 C C . GLN A 1 309 ? 3.232 56.000 48.555 1.00 38.56 309 GLN A C 1
ATOM 2500 O O . GLN A 1 309 ? 2.105 56.470 48.572 1.00 38.56 309 GLN A O 1
ATOM 2505 N N . VAL A 1 310 ? 3.561 54.951 49.322 1.00 38.91 310 VAL A N 1
ATOM 2506 C CA . VAL A 1 310 ? 3.792 54.945 50.791 1.00 38.91 310 VAL A CA 1
ATOM 2507 C C . VAL A 1 310 ? 3.798 53.477 51.255 1.00 38.91 310 VAL A C 1
ATOM 2509 O O . VAL A 1 310 ? 2.858 52.738 50.968 1.00 38.91 310 VAL A O 1
ATOM 2512 N N . GLY A 1 311 ? 4.840 53.073 51.991 1.00 39.91 311 GLY A N 1
ATOM 2513 C CA . GLY A 1 311 ? 4.965 51.763 52.641 1.00 39.91 311 GLY A CA 1
ATOM 2514 C C . GLY A 1 311 ? 6.409 51.392 52.911 1.00 39.91 311 GLY A C 1
ATOM 2515 O O . GLY A 1 311 ? 6.986 50.713 52.038 1.00 39.91 311 GLY A O 1
#

Secondary structure (DSSP, 8-state):
-HHHHHHHHHHTSPPTTS-HHHHHHHTSS--HHHHHHHHHHHHHHHHHHHHHHHHHHHHHHHHHHHHHHTTSB---S----TT-------TTSS--------HHHHHHHHHHHHHHHHHHHHHHHHHHHTT---HHHHHHHHHHHHHHHHHHHHHHHHHHHHHHHHHHTT----BGGGGHHHHHHHHHHHHHHHHHHHHHHHHHS-HHHHTTHHHHHHHHHHHHHHHHHHHHHHHTTGGGS-TTS-HHHHHHHHHHHHHHHHHHHHHHHHHHHHHTS-S----------GGGGSSPPPPP-----------

Radius of gyration: 28.63 Å; Cα contacts (8 Å, |Δi|>4): 268; chains: 1; bounding box: 61×82×83 Å

Organism: Perilla frutescens var. hirtella (NCBI:txid608512)

Foldseek 3Di:
DVVVLVVLVVLQDDDPDDDPVVCVVVVSHDHPLVSLQVVLVVLCVLVLVLCLLVLLLVLCCVPVLLVLQVQADDPPPDDDDPDDDDDLDAPVPPPPPVRRPPVVVLVCLLQVLLVVLLVVVVVVQCVVPNPDRDLLVLLVLLLVLLVLSLVLLVLQLVLQLVQLVCVVVSHGGHHPVSSSVSSSSSSNSNSRNVSSQLVVSCVRGDPVCNVCSVVVSVVSSVSSSVVNVVLCVVCVVVLPPDPSGHSSSVSSNVSSVVSVVSSVSSVVVSVVVVVPPPPPPPPPPPPDPPVVVPDDDDDDDDDDDDDDDDD

InterPro domains:
  IPR036259 MFS transporter superfamily [G3DSA:1.20.1250.20] (4-282)
  IPR036259 MFS transporter superfamily [SSF103473] (38-268)

Mean predicted aligned error: 14.15 Å

pLDDT: mean 73.98, std 20.1, range [32.25, 97.75]

Sequence (311 aa):
MNDLNRWFNRAAVEQSSSNPEEQVREGEICTVEQVEEWKGLLTMLPLWSTFLVYGLLLATGNTFFYEQTSYTANYLGHIPTFSDEESDYACNDLPQIPNVVPDVIFVILRYFTSFTVSRLCDFLLSRYWGDKIPRRVMLVRIGVGLAVSPVCCVVAWKIEEYRVRRRLHHAICIRFPWLFPQFVLLGLVEGLVFSAMESIYSSVVPESLRKYGPTFTQFALNIGHFISLIFIVIFRDLFKNDLDLSRLGVYYRNLGCVCAVNFGIYCYVATYYAKQEPSDAEVDVPELPLEQLLQGPPESSGYEASEQQVG

Nearest PDB structures (foldseek):
  4oh3-assembly1_A  TM=7.849E-01  e=1.080E-06  Arabidopsis thaliana
  5a2o-assembly1_B  TM=8.268E-01  e=5.300E-06  Arabidopsis thaliana
  4uvm-assembly1_A  TM=6.823E-01  e=1.975E-03  Shewanella oneidensis MR-1
  6rw3-assembly2_B  TM=7.245E-01  e=1.500E-01  Plasmodium falciparum
  7dl9-assembly2_B  TM=6.205E-01  e=3.041E-01  Escherichia coli K-12

Solvent-accessible surface area (backbone atoms only — not comparable to full-atom values): 17858 Å² total; per-residue (Å²): 111,73,67,57,56,53,52,50,58,54,47,50,56,85,69,97,84,69,60,70,72,55,38,45,73,72,64,79,33,52,54,65,66,57,47,51,48,52,49,34,55,60,71,41,45,72,64,51,60,49,40,26,60,52,18,24,50,49,44,42,56,72,41,58,56,54,57,52,54,75,65,32,43,75,74,87,85,60,84,72,63,101,78,71,71,92,76,88,64,60,85,82,76,57,76,91,62,87,63,63,73,61,64,61,57,58,51,50,46,18,52,50,36,14,50,51,46,32,51,50,49,53,53,51,46,36,72,75,49,45,93,65,68,56,66,65,58,40,52,48,41,29,49,55,14,40,59,42,44,22,54,26,23,48,49,47,18,52,52,42,50,52,47,49,55,34,54,75,70,75,42,62,58,52,57,58,75,72,56,45,63,36,39,42,40,49,11,40,25,46,14,32,29,53,59,31,50,53,51,51,46,57,73,58,39,52,79,90,55,39,84,48,40,68,64,51,54,50,51,51,31,49,54,6,36,54,50,39,59,53,50,53,60,69,49,48,67,70,43,67,76,49,85,89,54,54,51,66,26,56,49,26,49,54,48,17,53,51,34,47,52,40,36,55,52,39,54,56,50,50,54,54,55,59,66,67,54,75,90,83,70,82,75,82,71,78,81,72,67,77,70,70,81,71,64,71,84,84,84,90,81,80,91,83,87,82,88,86,89,89,135